Protein AF-A0A426JV96-F1 (afdb_monomer_lite)

Structure (mmCIF, N/CA/C/O backbone):
data_AF-A0A426JV96-F1
#
_entry.id   AF-A0A426JV96-F1
#
loop_
_atom_site.group_PDB
_atom_site.id
_atom_site.type_symbol
_atom_site.label_atom_id
_atom_site.label_alt_id
_atom_site.label_comp_id
_atom_site.label_asym_id
_atom_site.label_entity_id
_atom_site.label_seq_id
_atom_site.pdbx_PDB_ins_code
_atom_site.Cartn_x
_atom_site.Cartn_y
_atom_site.Cartn_z
_atom_site.occupancy
_atom_site.B_iso_or_equiv
_atom_site.auth_seq_id
_atom_site.auth_comp_id
_atom_site.auth_asym_id
_atom_site.auth_atom_id
_atom_site.pdbx_PDB_model_num
ATOM 1 N N . MET A 1 1 ? 27.750 17.342 -2.599 1.00 27.30 1 MET A N 1
ATOM 2 C CA . MET A 1 1 ? 28.115 16.451 -3.722 1.00 27.30 1 MET A CA 1
ATOM 3 C C . MET A 1 1 ? 26.823 15.918 -4.308 1.00 27.30 1 MET A C 1
ATOM 5 O O . MET A 1 1 ? 25.879 15.701 -3.564 1.00 27.30 1 MET A O 1
ATOM 9 N N . THR A 1 2 ? 26.740 15.937 -5.630 1.00 28.05 2 THR A N 1
ATOM 10 C CA . THR A 1 2 ? 25.530 16.116 -6.439 1.00 28.05 2 THR A CA 1
ATOM 11 C C . THR A 1 2 ? 24.621 14.891 -6.509 1.00 28.05 2 THR A C 1
ATOM 13 O O . THR A 1 2 ? 25.079 13.767 -6.673 1.00 28.05 2 THR A O 1
ATOM 16 N N . SER A 1 3 ? 23.323 15.171 -6.458 1.00 31.50 3 SER A N 1
ATOM 17 C CA . SER A 1 3 ? 22.123 14.329 -6.521 1.00 31.50 3 SER A CA 1
ATOM 18 C C . SER A 1 3 ? 21.915 13.550 -7.838 1.00 31.50 3 SER A C 1
ATOM 20 O O . SER A 1 3 ? 20.793 13.448 -8.325 1.00 31.50 3 SER A O 1
ATOM 22 N N . ALA A 1 4 ? 22.983 13.005 -8.426 1.00 31.03 4 ALA A N 1
ATOM 23 C CA . ALA A 1 4 ? 22.960 12.283 -9.705 1.00 31.03 4 ALA A CA 1
ATOM 24 C C . ALA A 1 4 ? 23.153 10.754 -9.574 1.00 31.03 4 ALA A C 1
ATOM 26 O O . ALA A 1 4 ? 23.109 10.052 -10.578 1.00 31.03 4 ALA A O 1
ATOM 27 N N . GLU A 1 5 ? 23.341 10.223 -8.360 1.00 36.84 5 GLU A N 1
ATOM 28 C CA . GLU A 1 5 ? 23.728 8.817 -8.117 1.00 36.84 5 GLU A CA 1
ATOM 29 C C . GLU A 1 5 ? 22.588 7.856 -7.710 1.00 36.84 5 GLU A C 1
ATOM 31 O O . GLU A 1 5 ? 22.856 6.762 -7.232 1.00 36.84 5 GLU A O 1
ATOM 36 N N . SER A 1 6 ? 21.311 8.188 -7.928 1.00 47.84 6 SER A N 1
ATOM 37 C CA . SER A 1 6 ? 20.193 7.261 -7.623 1.00 47.84 6 SER A CA 1
ATOM 38 C C . SER A 1 6 ? 19.226 7.080 -8.796 1.00 47.84 6 SER A C 1
ATOM 40 O O . SER A 1 6 ? 18.005 7.058 -8.665 1.00 47.84 6 SER A O 1
ATOM 42 N N . ILE A 1 7 ? 19.783 6.973 -9.998 1.00 55.84 7 ILE A N 1
ATOM 43 C CA . ILE A 1 7 ? 19.076 6.423 -11.151 1.00 55.84 7 ILE A CA 1
ATOM 44 C C . ILE A 1 7 ? 19.868 5.177 -11.487 1.00 55.84 7 ILE A C 1
ATOM 46 O O . ILE A 1 7 ? 20.967 5.293 -12.022 1.00 55.84 7 ILE A O 1
ATOM 50 N N . GLY A 1 8 ? 19.379 4.017 -11.044 1.00 67.38 8 GLY A N 1
ATOM 51 C CA . GLY A 1 8 ? 20.109 2.751 -11.108 1.00 67.38 8 GLY A CA 1
ATOM 52 C C . GLY A 1 8 ? 20.756 2.488 -12.471 1.00 67.38 8 GLY A C 1
ATOM 53 O O . GLY A 1 8 ? 20.381 3.063 -13.502 1.00 67.38 8 GLY A O 1
ATOM 54 N N . SER A 1 9 ? 21.744 1.597 -12.491 1.00 85.12 9 SER A N 1
ATOM 55 C CA . SER A 1 9 ? 22.438 1.221 -13.721 1.00 85.12 9 SER A CA 1
ATOM 56 C C . SER A 1 9 ? 21.448 0.783 -14.813 1.00 85.12 9 SER A C 1
ATOM 58 O O . SER A 1 9 ? 20.292 0.445 -14.552 1.00 85.12 9 SER A O 1
ATOM 60 N N . VAL A 1 10 ? 21.874 0.777 -16.080 1.00 87.75 10 VAL A N 1
ATOM 61 C CA . VAL A 1 10 ? 21.049 0.232 -17.182 1.00 87.75 10 VAL A CA 1
ATOM 62 C C . VAL A 1 10 ? 20.544 -1.181 -16.848 1.00 87.75 10 VAL A C 1
ATOM 64 O O . VAL A 1 10 ? 19.399 -1.513 -17.140 1.00 87.75 10 VAL A O 1
ATOM 67 N N . THR A 1 11 ? 21.370 -1.970 -16.165 1.00 89.31 11 THR A N 1
ATOM 68 C CA . THR A 1 11 ? 21.045 -3.302 -15.648 1.00 89.31 11 THR A CA 1
ATOM 69 C C . THR A 1 11 ? 19.927 -3.272 -14.611 1.00 89.31 11 THR A C 1
ATOM 71 O O . THR A 1 11 ? 18.975 -4.045 -14.720 1.00 89.31 11 THR A O 1
ATOM 74 N N . ASP A 1 12 ? 20.002 -2.370 -13.630 1.00 83.12 12 ASP A N 1
ATOM 75 C CA . ASP A 1 12 ? 18.974 -2.235 -12.588 1.00 83.12 12 ASP A CA 1
ATOM 76 C C . ASP A 1 12 ? 17.635 -1.842 -13.205 1.00 83.12 12 ASP A C 1
ATOM 78 O O . ASP A 1 12 ? 16.598 -2.431 -12.905 1.00 83.12 12 ASP A O 1
ATOM 82 N N . ARG A 1 13 ? 17.679 -0.905 -14.152 1.00 86.69 13 ARG A N 1
ATOM 83 C CA . ARG A 1 13 ? 16.522 -0.446 -14.923 1.00 86.69 13 ARG A CA 1
ATOM 84 C C . ARG A 1 13 ? 15.907 -1.565 -15.755 1.00 86.69 13 ARG A C 1
ATOM 86 O O . ARG A 1 13 ? 14.688 -1.727 -15.773 1.00 86.69 13 ARG A O 1
ATOM 93 N N . LEU A 1 14 ? 16.738 -2.378 -16.402 1.00 90.81 14 LEU A N 1
ATOM 94 C CA . LEU A 1 14 ? 16.281 -3.533 -17.167 1.00 90.81 14 LEU A CA 1
ATOM 95 C C . LEU A 1 14 ? 15.585 -4.549 -16.258 1.00 90.81 14 LEU A C 1
ATOM 97 O O . LEU A 1 14 ? 14.460 -4.948 -16.539 1.00 90.81 14 LEU A O 1
ATOM 101 N N . ASN A 1 15 ? 16.215 -4.924 -15.145 1.00 87.50 15 ASN A N 1
ATOM 102 C CA . ASN A 1 15 ? 15.621 -5.851 -14.182 1.00 87.50 15 ASN A CA 1
ATOM 103 C C . ASN A 1 15 ? 14.329 -5.295 -13.565 1.00 87.50 15 ASN A C 1
ATOM 105 O O . ASN A 1 15 ? 13.383 -6.047 -13.344 1.00 87.50 15 ASN A O 1
ATOM 109 N N . TRP A 1 16 ? 14.244 -3.982 -13.360 1.00 84.75 16 TRP A N 1
ATOM 110 C CA . TRP A 1 16 ? 13.026 -3.329 -12.892 1.00 84.75 16 TRP A CA 1
ATOM 111 C C . TRP A 1 16 ? 11.861 -3.484 -13.886 1.00 84.75 16 TRP A C 1
ATOM 113 O O . TRP A 1 16 ? 10.745 -3.782 -13.462 1.00 84.75 16 TRP A O 1
ATOM 123 N N . LEU A 1 17 ? 12.095 -3.365 -15.202 1.00 86.62 17 LEU A N 1
ATOM 124 C CA . LEU A 1 17 ? 11.041 -3.583 -16.209 1.00 86.62 17 LEU A CA 1
ATOM 125 C C . LEU A 1 17 ? 10.506 -5.016 -16.201 1.00 86.62 17 LEU A C 1
ATOM 127 O O . LEU A 1 17 ? 9.296 -5.205 -16.314 1.00 86.62 17 LEU A O 1
ATOM 131 N N . PHE A 1 18 ? 11.383 -6.007 -16.031 1.00 88.38 18 PHE A N 1
ATOM 132 C CA . PHE A 1 18 ? 10.981 -7.413 -15.924 1.00 88.38 18 PHE A CA 1
ATOM 133 C C . PHE A 1 18 ? 10.043 -7.658 -14.738 1.00 88.38 18 PHE A C 1
ATOM 135 O O . PHE A 1 18 ? 9.116 -8.458 -14.842 1.00 88.38 18 PHE A O 1
ATOM 142 N N . ASP A 1 19 ? 10.246 -6.943 -13.638 1.00 80.25 19 ASP A N 1
ATOM 143 C CA . ASP A 1 19 ? 9.433 -7.097 -12.435 1.00 80.25 19 ASP A CA 1
ATOM 144 C C . ASP A 1 19 ? 8.115 -6.313 -12.495 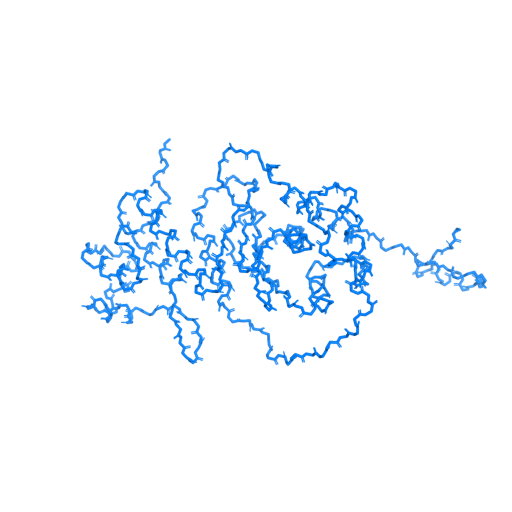1.00 80.25 19 ASP A C 1
ATOM 146 O O . ASP A 1 19 ? 7.090 -6.745 -11.959 1.00 80.25 19 ASP A O 1
ATOM 150 N N . VAL A 1 20 ? 8.130 -5.140 -13.130 1.00 74.19 20 VAL A N 1
ATOM 151 C CA . VAL A 1 20 ? 6.998 -4.203 -13.123 1.00 74.19 20 VAL A CA 1
ATOM 152 C C . VAL A 1 20 ? 6.063 -4.389 -14.308 1.00 74.19 20 VAL A C 1
ATOM 154 O O . VAL A 1 20 ? 4.847 -4.220 -14.155 1.00 74.19 20 VAL A O 1
ATOM 157 N N . VAL A 1 21 ? 6.569 -4.771 -15.474 1.00 81.94 21 VAL A N 1
ATOM 158 C CA . VAL A 1 21 ? 5.736 -5.006 -16.653 1.00 81.94 21 VAL A CA 1
ATOM 159 C C . VAL A 1 21 ? 5.419 -6.493 -16.736 1.00 81.94 21 VAL A C 1
ATOM 161 O O . VAL A 1 21 ? 6.305 -7.338 -16.797 1.00 81.94 21 VAL A O 1
ATOM 164 N N . THR A 1 22 ? 4.128 -6.817 -16.725 1.00 81.19 22 THR A N 1
ATOM 165 C CA . THR A 1 22 ? 3.655 -8.207 -16.713 1.00 81.19 22 THR A CA 1
ATOM 166 C C . THR A 1 22 ? 2.830 -8.509 -17.944 1.00 81.19 22 THR A C 1
ATOM 168 O O . THR A 1 22 ? 2.161 -7.631 -18.492 1.00 81.19 22 THR A O 1
ATOM 171 N N . VAL A 1 23 ? 2.857 -9.771 -18.346 1.00 83.12 23 VAL A N 1
ATOM 172 C CA . VAL A 1 23 ? 1.968 -10.330 -19.358 1.00 83.12 23 VAL A CA 1
ATOM 173 C C . VAL A 1 23 ? 0.845 -11.094 -18.666 1.00 83.12 23 VAL A C 1
ATOM 175 O O . VAL A 1 23 ? 1.048 -11.692 -17.606 1.00 83.12 23 VAL A O 1
ATOM 178 N N . LEU A 1 24 ? -0.360 -11.041 -19.235 1.00 76.06 24 LEU A N 1
ATOM 179 C CA . LEU A 1 24 ? -1.475 -11.866 -18.785 1.00 76.06 24 LEU A CA 1
ATOM 180 C C . LEU A 1 24 ? -1.331 -13.259 -19.401 1.00 76.06 24 LEU A C 1
ATOM 182 O O . LEU A 1 24 ? -1.544 -13.430 -20.599 1.00 76.06 24 LEU A O 1
ATOM 186 N N . ASP A 1 25 ? -0.979 -14.240 -18.578 1.00 73.94 25 ASP A N 1
ATOM 187 C CA . ASP A 1 25 ? -0.977 -15.647 -18.953 1.00 73.94 25 ASP A CA 1
ATOM 188 C C . ASP A 1 25 ? -2.354 -16.252 -18.619 1.00 73.94 25 ASP A C 1
ATOM 190 O O . ASP A 1 25 ? -2.790 -16.167 -17.466 1.00 73.94 25 ASP A O 1
ATOM 194 N N . PRO A 1 26 ? -3.072 -16.850 -19.586 1.00 72.06 26 PRO A N 1
ATOM 195 C CA . PRO A 1 26 ? -4.382 -17.446 -19.330 1.00 72.06 26 PRO A CA 1
ATOM 196 C C . PRO A 1 26 ? -4.370 -18.554 -18.269 1.00 72.06 26 PRO A C 1
ATOM 198 O O . PRO A 1 26 ? -5.390 -18.774 -17.620 1.00 72.06 26 PRO A O 1
ATOM 201 N N . ALA A 1 27 ? -3.243 -19.252 -18.095 1.00 71.81 27 ALA A N 1
ATOM 202 C CA . ALA A 1 27 ? -3.124 -20.376 -17.172 1.00 71.81 27 ALA A CA 1
ATOM 203 C C . ALA A 1 27 ? -2.658 -19.944 -15.777 1.00 71.81 27 ALA A C 1
ATOM 205 O O . ALA A 1 27 ? -3.148 -20.466 -14.777 1.00 71.81 27 ALA A O 1
ATOM 206 N N . THR A 1 28 ? -1.716 -19.002 -15.692 1.00 70.00 28 THR A N 1
ATOM 207 C CA . THR A 1 28 ? -1.090 -18.615 -14.411 1.00 70.00 28 THR A CA 1
ATOM 208 C C . THR A 1 28 ? -1.465 -17.215 -13.926 1.00 70.00 28 THR A C 1
ATOM 210 O O . THR A 1 28 ? -1.005 -16.786 -12.869 1.00 70.00 28 THR A O 1
ATOM 213 N N . GLY A 1 29 ? -2.283 -16.480 -14.680 1.00 69.56 29 GLY A N 1
ATOM 214 C CA . GLY A 1 29 ? -2.565 -15.073 -14.420 1.00 69.56 29 GLY A CA 1
ATOM 215 C C . GLY A 1 29 ? -1.397 -14.168 -14.821 1.00 69.56 29 GLY A C 1
ATOM 216 O O . GLY A 1 29 ? -0.597 -14.490 -15.695 1.00 69.56 29 GLY A O 1
ATOM 217 N N . ARG A 1 30 ? -1.297 -12.984 -14.209 1.00 74.00 30 ARG A N 1
ATOM 218 C CA . ARG A 1 30 ? -0.227 -12.031 -14.540 1.00 74.00 30 ARG A CA 1
ATOM 219 C C . ARG A 1 30 ? 1.134 -12.556 -14.078 1.00 74.00 30 ARG A C 1
ATOM 221 O O . ARG A 1 30 ? 1.308 -12.830 -12.893 1.00 74.00 30 ARG A O 1
ATOM 228 N N . ARG A 1 31 ? 2.111 -12.613 -14.984 1.00 83.88 31 ARG A N 1
ATOM 229 C CA . ARG A 1 31 ? 3.501 -12.989 -14.677 1.00 83.88 31 ARG A CA 1
ATOM 230 C C . ARG A 1 31 ? 4.519 -12.054 -15.343 1.00 83.88 31 ARG A C 1
ATOM 232 O O . ARG A 1 31 ? 4.181 -11.407 -16.337 1.00 83.88 31 ARG A O 1
ATOM 239 N N . PRO A 1 32 ? 5.754 -11.972 -14.818 1.00 84.25 32 PRO A N 1
ATOM 240 C CA . PRO A 1 32 ? 6.880 -11.352 -15.511 1.00 84.25 32 PRO A CA 1
ATOM 241 C C . PRO A 1 32 ? 7.119 -11.950 -16.900 1.00 84.25 32 PRO A C 1
ATOM 243 O O . PRO A 1 32 ? 6.810 -13.123 -17.149 1.00 84.25 32 PRO A O 1
ATOM 246 N N . TYR A 1 33 ? 7.725 -11.157 -17.780 1.00 89.50 33 TYR A N 1
ATOM 247 C CA . TYR A 1 33 ? 8.287 -11.674 -19.026 1.00 89.50 33 TYR A CA 1
ATOM 248 C C . TYR A 1 33 ? 9.512 -12.550 -18.747 1.00 89.50 33 TYR A C 1
ATOM 250 O O . TYR A 1 33 ? 10.271 -12.323 -17.804 1.00 89.50 33 TYR A O 1
ATOM 258 N N . THR A 1 34 ? 9.718 -13.555 -19.587 1.00 93.50 34 THR A N 1
ATOM 259 C CA . THR A 1 34 ? 10.924 -14.387 -19.597 1.00 93.50 34 THR A CA 1
ATOM 260 C C . THR A 1 34 ? 11.979 -13.806 -20.536 1.00 93.50 34 THR A C 1
ATOM 262 O O . THR A 1 34 ? 11.660 -13.085 -21.481 1.00 93.50 34 THR A O 1
ATOM 265 N N . ASP A 1 35 ? 13.252 -14.155 -20.323 1.00 95.38 35 ASP A N 1
ATOM 266 C CA . ASP A 1 35 ? 14.338 -13.734 -21.224 1.00 95.38 35 ASP A CA 1
ATOM 267 C C . ASP A 1 35 ? 14.117 -14.219 -22.666 1.00 95.38 35 ASP A C 1
ATOM 269 O O . ASP A 1 35 ? 14.535 -13.554 -23.612 1.00 95.38 35 ASP A O 1
ATOM 273 N N . ALA A 1 36 ? 13.441 -15.361 -22.834 1.00 93.19 36 ALA A N 1
ATOM 274 C CA . ALA A 1 36 ? 13.071 -15.906 -24.134 1.00 93.19 36 ALA A CA 1
ATOM 275 C C . ALA A 1 36 ? 12.047 -15.029 -24.860 1.00 93.19 36 ALA A C 1
ATOM 277 O O . ALA A 1 36 ? 12.281 -14.673 -26.011 1.00 93.19 36 ALA A O 1
ATOM 278 N N . GLU A 1 37 ? 10.973 -14.624 -24.179 1.00 93.62 37 GLU A N 1
ATOM 279 C CA . GLU A 1 37 ? 9.928 -13.768 -24.758 1.00 93.62 37 GLU A CA 1
ATOM 280 C C . GLU A 1 37 ? 10.475 -12.392 -25.147 1.00 93.62 37 GLU A C 1
ATOM 282 O O . GLU A 1 37 ? 10.192 -11.893 -26.236 1.00 93.62 37 GLU A O 1
ATOM 287 N N . VAL A 1 38 ? 11.300 -11.789 -24.282 1.00 95.50 38 VAL A N 1
ATOM 288 C CA . VAL A 1 38 ? 11.947 -10.508 -24.601 1.00 95.50 38 VAL A CA 1
ATOM 289 C C . VAL A 1 38 ? 12.934 -10.681 -25.750 1.00 95.50 38 VAL A C 1
ATOM 291 O O . VAL A 1 38 ? 12.946 -9.863 -26.664 1.00 95.50 38 VAL A O 1
ATOM 294 N N . GLY A 1 39 ? 13.742 -11.746 -25.727 1.00 94.75 39 GLY A N 1
ATOM 295 C CA . GLY A 1 39 ? 14.713 -12.048 -26.777 1.00 94.75 39 GLY A CA 1
ATOM 296 C C . GLY A 1 39 ? 14.051 -12.183 -28.146 1.00 94.75 39 GLY A C 1
ATOM 297 O O . GLY A 1 39 ? 14.439 -11.486 -29.084 1.00 94.75 39 GLY A O 1
ATOM 298 N N . GLU A 1 40 ? 13.008 -13.006 -28.239 1.00 94.69 40 GLU A N 1
ATOM 299 C CA . GLU A 1 40 ? 12.203 -13.169 -29.451 1.00 94.69 40 GLU A CA 1
ATOM 300 C C . GLU A 1 40 ? 11.614 -11.829 -29.913 1.00 94.69 40 GLU A C 1
ATOM 302 O O . GLU A 1 40 ? 11.787 -11.444 -31.070 1.00 94.69 40 GLU A O 1
ATOM 307 N N . GLY A 1 41 ? 11.011 -11.070 -28.995 1.00 91.44 41 GLY A N 1
ATOM 308 C CA . GLY A 1 41 ? 10.374 -9.791 -29.305 1.00 91.44 41 GLY A CA 1
ATOM 309 C C . GLY A 1 41 ? 11.325 -8.685 -29.771 1.00 91.44 41 GLY A C 1
ATOM 310 O O . GLY A 1 41 ? 10.891 -7.768 -30.471 1.00 91.44 41 GLY A O 1
ATOM 311 N N . VAL A 1 42 ? 12.614 -8.757 -29.425 1.00 95.50 42 VAL A N 1
ATOM 312 C CA . VAL A 1 42 ? 13.632 -7.776 -29.854 1.00 95.50 42 VAL A CA 1
ATOM 313 C C . VAL A 1 42 ? 14.623 -8.329 -30.882 1.00 95.50 42 VAL A C 1
ATOM 315 O O . VAL A 1 42 ? 15.556 -7.625 -31.270 1.00 95.50 42 VAL A O 1
ATOM 318 N N . GLY A 1 43 ? 14.431 -9.568 -31.347 1.00 94.31 43 GLY A N 1
ATOM 319 C CA . GLY A 1 43 ? 15.257 -10.193 -32.382 1.00 94.31 43 GLY A CA 1
ATOM 320 C C . GLY A 1 43 ? 16.653 -10.619 -31.915 1.00 94.31 43 GLY A C 1
ATOM 321 O O . GLY A 1 43 ? 17.604 -10.572 -32.697 1.00 94.31 43 GLY A O 1
ATOM 322 N N . VAL A 1 44 ? 16.810 -11.021 -30.649 1.00 95.06 44 VAL A N 1
ATOM 323 C CA . VAL A 1 44 ? 18.075 -11.537 -30.092 1.00 95.06 44 VAL A CA 1
ATOM 324 C C . VAL A 1 44 ? 17.870 -12.835 -29.307 1.00 95.06 44 VAL A C 1
ATOM 326 O O . VAL A 1 44 ? 16.758 -13.218 -28.969 1.00 95.06 44 VAL A O 1
ATOM 329 N N . SER A 1 45 ? 18.954 -13.545 -28.987 1.00 95.81 45 SER A N 1
ATOM 330 C CA . SER A 1 45 ? 18.846 -14.759 -28.174 1.00 95.81 45 SER A CA 1
ATOM 331 C C . SER A 1 45 ? 18.509 -14.443 -26.711 1.00 95.81 45 SER A C 1
ATOM 333 O O . SER A 1 45 ? 18.965 -13.441 -26.157 1.00 95.81 45 SER A O 1
ATOM 335 N N . GLN A 1 46 ? 17.799 -15.360 -26.044 1.00 95.81 46 GLN A N 1
ATOM 336 C CA . GLN A 1 46 ? 17.538 -15.287 -24.597 1.00 95.81 46 GLN A CA 1
ATOM 337 C C . GLN A 1 46 ? 18.823 -15.138 -23.764 1.00 95.81 46 GLN A C 1
ATOM 339 O O . GLN A 1 46 ? 18.847 -14.426 -22.766 1.00 95.81 46 GLN A O 1
ATOM 344 N N . ILE A 1 47 ? 19.922 -15.763 -24.209 1.00 94.56 47 ILE A N 1
ATOM 345 C CA . ILE A 1 47 ? 21.228 -15.682 -23.544 1.00 94.56 47 ILE A CA 1
ATOM 346 C C . ILE A 1 47 ? 21.728 -14.237 -23.559 1.00 94.56 47 ILE A C 1
ATOM 348 O O . ILE A 1 47 ? 22.206 -13.748 -22.542 1.00 94.56 47 ILE A O 1
ATOM 352 N N . LYS A 1 48 ? 21.568 -13.529 -24.683 1.00 93.12 48 LYS A N 1
ATOM 353 C CA . LYS A 1 48 ? 21.985 -12.130 -24.800 1.00 93.12 48 LYS A CA 1
ATOM 354 C C . LYS A 1 48 ? 21.204 -11.228 -23.838 1.00 93.12 48 LYS A C 1
ATOM 356 O O . LYS A 1 48 ? 21.804 -10.381 -23.186 1.00 93.12 48 LYS A O 1
ATOM 361 N N . ILE A 1 49 ? 19.896 -11.449 -23.682 1.00 95.56 49 ILE A N 1
ATOM 362 C CA . ILE A 1 49 ? 19.081 -10.735 -22.684 1.00 95.56 49 ILE A CA 1
ATOM 363 C C . ILE A 1 49 ? 19.563 -11.036 -21.259 1.00 95.56 49 ILE A C 1
ATOM 365 O O . ILE A 1 49 ? 19.801 -10.109 -20.484 1.00 95.56 49 ILE A O 1
ATOM 369 N N . ALA A 1 50 ? 19.781 -12.312 -20.934 1.00 92.75 50 ALA A N 1
ATOM 370 C CA . ALA A 1 50 ? 20.250 -12.733 -19.616 1.00 92.75 50 ALA A CA 1
ATOM 371 C C . ALA A 1 50 ? 21.619 -12.131 -19.247 1.00 92.75 50 ALA A C 1
ATOM 373 O O . ALA A 1 50 ? 21.838 -11.770 -18.091 1.00 92.75 50 ALA A O 1
ATOM 374 N N . LEU A 1 51 ? 22.535 -11.993 -20.213 1.00 92.75 51 LEU A N 1
ATOM 375 C CA . LEU A 1 51 ? 23.841 -11.358 -20.005 1.00 92.75 51 LEU A CA 1
ATOM 376 C C . LEU A 1 51 ? 23.704 -9.868 -19.665 1.00 92.75 51 LEU A C 1
ATOM 378 O O . LEU A 1 51 ? 24.309 -9.401 -18.699 1.00 92.75 51 LEU A O 1
ATOM 382 N N . HIS A 1 52 ? 22.844 -9.132 -20.373 1.00 92.31 52 HIS A N 1
ATOM 383 C CA . HIS A 1 52 ? 22.587 -7.722 -20.060 1.00 92.31 52 HIS A CA 1
ATOM 384 C C . HIS A 1 52 ? 21.926 -7.537 -18.693 1.00 92.31 52 HIS A C 1
ATOM 386 O O . HIS A 1 52 ? 22.304 -6.643 -17.940 1.00 92.31 52 HIS A O 1
ATOM 392 N N . ARG A 1 53 ? 21.014 -8.435 -18.305 1.00 92.88 53 ARG A N 1
ATOM 393 C CA . ARG A 1 53 ? 20.423 -8.455 -16.954 1.00 92.88 53 ARG A CA 1
ATOM 394 C C . ARG A 1 53 ? 21.434 -8.743 -15.839 1.00 92.88 53 ARG A C 1
ATOM 396 O O . ARG A 1 53 ? 21.149 -8.443 -14.680 1.00 92.88 53 ARG A O 1
ATOM 403 N N . ARG A 1 54 ? 22.601 -9.305 -16.174 1.00 92.88 54 ARG A N 1
ATOM 404 C CA . ARG A 1 54 ? 23.722 -9.582 -15.256 1.00 92.88 54 ARG A CA 1
ATOM 405 C C . ARG A 1 54 ? 24.821 -8.519 -15.285 1.00 92.88 54 ARG A C 1
ATOM 407 O O . ARG A 1 54 ? 25.802 -8.668 -14.563 1.00 92.88 54 ARG A O 1
ATOM 414 N N . GLY A 1 55 ? 24.667 -7.462 -16.081 1.00 90.00 55 GLY A N 1
ATOM 415 C CA . GLY A 1 55 ? 25.609 -6.346 -16.103 1.00 90.00 55 GLY A CA 1
ATOM 416 C C . GLY A 1 55 ? 26.428 -6.195 -17.376 1.00 90.00 55 GLY A C 1
ATOM 417 O O . GLY A 1 55 ? 27.239 -5.273 -17.439 1.00 90.00 55 GLY A O 1
ATOM 418 N N . GLU A 1 56 ? 26.240 -7.040 -18.396 1.00 92.06 56 GLU A N 1
ATOM 419 C CA . GLU A 1 56 ? 26.919 -6.794 -19.669 1.00 92.06 56 GLU A CA 1
ATOM 420 C C . GLU A 1 56 ? 26.368 -5.537 -20.362 1.00 92.06 56 GLU A C 1
ATOM 422 O O . GLU A 1 56 ? 25.148 -5.357 -20.442 1.00 92.06 56 GLU A O 1
ATOM 427 N N . PRO A 1 57 ? 27.236 -4.673 -20.918 1.00 90.62 57 PRO A N 1
ATOM 428 C CA . PRO A 1 57 ? 26.805 -3.453 -21.585 1.00 90.62 57 PRO A CA 1
ATOM 429 C C . PRO A 1 57 ? 25.982 -3.772 -22.835 1.00 90.62 57 PRO A C 1
ATOM 431 O O . PRO A 1 57 ? 26.391 -4.555 -23.691 1.00 90.62 57 PRO A O 1
ATOM 434 N N . ALA A 1 58 ? 24.819 -3.138 -22.953 1.00 91.44 58 ALA A N 1
ATOM 435 C CA . ALA A 1 58 ? 23.946 -3.256 -24.113 1.00 91.44 58 ALA A CA 1
ATOM 436 C C . ALA A 1 58 ? 24.186 -2.113 -25.104 1.00 91.44 58 ALA A C 1
ATOM 438 O O . ALA A 1 58 ? 24.440 -0.971 -24.723 1.00 91.44 58 ALA A O 1
ATOM 439 N N . THR A 1 59 ? 24.057 -2.411 -26.395 1.00 93.69 59 THR A N 1
ATOM 440 C CA . THR A 1 59 ? 24.077 -1.387 -27.447 1.00 93.69 59 THR A CA 1
ATOM 441 C C . THR A 1 59 ? 22.820 -0.505 -27.372 1.00 93.69 59 THR A C 1
ATOM 443 O O . THR A 1 59 ? 21.746 -1.047 -27.089 1.00 93.69 59 THR A O 1
ATOM 446 N N . PRO A 1 60 ? 22.891 0.794 -27.718 1.00 92.81 60 PRO A N 1
ATOM 447 C CA . PRO A 1 60 ? 21.725 1.688 -27.737 1.00 92.81 60 PRO A CA 1
ATOM 448 C C . PRO A 1 60 ? 20.535 1.169 -28.561 1.00 92.81 60 PRO A C 1
ATOM 450 O O . PRO A 1 60 ? 19.385 1.314 -28.141 1.00 92.81 60 PRO A O 1
ATOM 453 N N . ASP A 1 61 ? 20.796 0.496 -29.686 1.00 94.19 61 ASP A N 1
ATOM 454 C CA . ASP A 1 61 ? 19.750 -0.087 -30.540 1.00 94.19 61 ASP A CA 1
ATOM 455 C C . ASP A 1 61 ? 18.974 -1.198 -29.829 1.00 94.19 61 ASP A C 1
ATOM 457 O O . ASP A 1 61 ? 17.745 -1.255 -29.894 1.00 94.19 61 ASP A O 1
ATOM 461 N N . LEU A 1 62 ? 19.692 -2.049 -29.090 1.00 94.00 62 LEU A N 1
ATOM 462 C CA . LEU A 1 62 ? 19.090 -3.106 -28.283 1.00 94.00 62 LEU A CA 1
ATOM 463 C C . LEU A 1 62 ? 18.258 -2.517 -27.142 1.00 94.00 62 LEU A C 1
ATOM 465 O O . LEU A 1 62 ? 17.125 -2.942 -26.945 1.00 94.00 62 LEU A O 1
ATOM 469 N N . LEU A 1 63 ? 18.775 -1.515 -26.425 1.00 94.69 63 LEU A N 1
ATOM 470 C CA . LEU A 1 63 ? 18.031 -0.845 -25.352 1.00 94.69 63 LEU A CA 1
ATOM 471 C C . LEU A 1 63 ? 16.763 -0.166 -25.878 1.00 94.69 63 LEU A C 1
ATOM 473 O O . LEU A 1 63 ? 15.710 -0.252 -25.252 1.00 94.69 63 LEU A O 1
ATOM 477 N N . SER A 1 64 ? 16.834 0.431 -27.067 1.00 94.19 64 SER A N 1
ATOM 478 C CA . SER A 1 64 ? 15.675 1.027 -27.736 1.00 94.19 64 SER A CA 1
ATOM 479 C C . SER A 1 64 ? 14.649 -0.021 -28.176 1.00 94.19 64 SER A C 1
ATOM 481 O O . SER A 1 64 ? 13.445 0.233 -28.124 1.00 94.19 64 SER A O 1
ATOM 483 N N . ALA A 1 65 ? 15.096 -1.198 -28.622 1.00 93.62 65 ALA A N 1
ATOM 484 C CA . ALA A 1 65 ? 14.211 -2.312 -28.957 1.00 93.62 65 ALA A CA 1
ATOM 485 C C . ALA A 1 65 ? 13.540 -2.898 -27.704 1.00 93.62 65 ALA A C 1
ATOM 487 O O . ALA A 1 65 ? 12.332 -3.121 -27.710 1.00 93.62 65 ALA A O 1
ATOM 488 N N . VAL A 1 66 ? 14.292 -3.061 -26.613 1.00 95.25 66 VAL A N 1
ATOM 489 C CA . VAL A 1 66 ? 13.776 -3.504 -25.309 1.00 95.25 66 VAL A CA 1
ATOM 490 C C . VAL A 1 66 ? 12.770 -2.503 -24.741 1.00 95.25 66 VAL A C 1
ATOM 492 O O . VAL A 1 66 ? 11.697 -2.908 -24.301 1.00 95.25 66 VAL A O 1
ATOM 495 N N . ALA A 1 67 ? 13.057 -1.201 -24.800 1.00 92.38 67 ALA A N 1
ATOM 496 C CA . ALA A 1 67 ? 12.117 -0.168 -24.371 1.00 92.38 67 ALA A CA 1
ATOM 497 C C . ALA A 1 67 ? 10.786 -0.271 -25.135 1.00 92.38 67 ALA A C 1
ATOM 499 O O . ALA A 1 67 ? 9.720 -0.339 -24.523 1.00 92.38 67 ALA A O 1
ATOM 500 N N . ARG A 1 68 ? 10.847 -0.409 -26.467 1.00 92.94 68 ARG A N 1
ATOM 501 C CA . ARG A 1 68 ? 9.660 -0.622 -27.310 1.00 92.94 68 ARG A CA 1
ATOM 502 C C . ARG A 1 68 ? 8.907 -1.904 -26.965 1.00 92.94 68 ARG A C 1
ATOM 504 O O . ARG A 1 68 ? 7.684 -1.858 -26.885 1.00 92.94 68 ARG A O 1
ATOM 511 N N . PHE A 1 69 ? 9.609 -3.012 -26.720 1.00 93.94 69 PHE A N 1
ATOM 512 C CA . PHE A 1 69 ? 8.995 -4.275 -26.301 1.00 93.94 69 PHE A CA 1
ATOM 513 C C . PHE A 1 69 ? 8.176 -4.106 -25.015 1.00 93.94 69 PHE A C 1
ATOM 515 O O . PHE A 1 69 ? 7.015 -4.505 -24.949 1.00 93.94 69 PHE A O 1
ATOM 522 N N . PHE A 1 70 ? 8.747 -3.443 -24.009 1.00 90.75 70 PHE A N 1
ATOM 523 C CA . PHE A 1 70 ? 8.050 -3.163 -22.754 1.00 90.75 70 PHE A CA 1
ATOM 524 C C . PHE A 1 70 ? 7.025 -2.022 -22.861 1.00 90.75 70 PHE A C 1
ATOM 526 O O . PHE A 1 70 ? 6.271 -1.788 -21.916 1.00 90.75 70 PHE A O 1
ATOM 533 N N . GLY A 1 71 ? 6.941 -1.339 -24.006 1.00 87.81 71 GLY A N 1
ATOM 534 C CA . GLY A 1 71 ? 6.069 -0.186 -24.220 1.00 87.81 71 GLY A CA 1
ATOM 535 C C . GLY A 1 71 ? 6.448 1.011 -23.347 1.00 87.81 71 GLY A C 1
ATOM 536 O O . GLY A 1 71 ? 5.561 1.640 -22.775 1.00 87.81 71 GLY A O 1
ATOM 537 N N . THR A 1 72 ? 7.749 1.276 -23.203 1.00 89.31 72 THR A N 1
ATOM 538 C CA . THR A 1 72 ? 8.315 2.451 -22.523 1.00 89.31 72 THR A CA 1
ATOM 539 C C . THR A 1 72 ? 9.156 3.293 -23.486 1.00 89.31 72 THR A C 1
ATOM 541 O O . THR A 1 72 ? 9.557 2.828 -24.557 1.00 89.31 72 THR A O 1
ATOM 544 N N . ASP A 1 73 ? 9.421 4.540 -23.109 1.00 88.88 73 ASP A N 1
ATOM 545 C CA . ASP A 1 73 ? 10.279 5.453 -23.863 1.00 88.88 73 ASP A CA 1
ATOM 546 C C . ASP A 1 73 ? 11.753 4.985 -23.805 1.00 88.88 73 ASP A C 1
ATOM 548 O O . ASP A 1 73 ? 12.238 4.649 -22.719 1.00 88.88 73 ASP A O 1
ATOM 552 N N . PRO A 1 74 ? 12.509 4.959 -24.923 1.00 92.69 74 PRO A N 1
ATOM 553 C CA . PRO A 1 74 ? 13.945 4.653 -24.917 1.00 92.69 74 PRO A CA 1
ATOM 554 C C . PRO A 1 74 ? 14.775 5.510 -23.950 1.00 92.69 74 PRO A C 1
ATOM 556 O O . PRO A 1 74 ? 15.804 5.042 -23.451 1.00 92.69 74 PRO A O 1
ATOM 559 N N . ALA A 1 75 ? 14.317 6.726 -23.633 1.00 87.81 75 ALA A N 1
ATOM 560 C CA . ALA A 1 75 ? 14.915 7.598 -22.629 1.00 87.81 75 ALA A CA 1
ATOM 561 C C . ALA A 1 75 ? 14.986 6.954 -21.238 1.00 87.81 75 ALA A C 1
ATOM 563 O O . ALA A 1 75 ? 15.841 7.345 -20.448 1.00 87.81 75 ALA A O 1
ATOM 564 N N . PHE A 1 76 ? 14.183 5.922 -20.955 1.00 85.75 76 PHE A N 1
ATOM 565 C CA . PHE A 1 76 ? 14.265 5.119 -19.733 1.00 85.75 76 PHE A CA 1
ATOM 566 C C . PHE A 1 76 ? 15.684 4.590 -19.463 1.00 85.75 76 PHE A C 1
ATOM 568 O O . PHE A 1 76 ? 16.150 4.600 -18.323 1.00 85.75 76 PHE A O 1
ATOM 575 N N . PHE A 1 77 ? 16.409 4.189 -20.512 1.00 91.00 77 PHE A N 1
ATOM 576 C CA . PHE A 1 77 ? 17.797 3.722 -20.415 1.00 91.00 77 PHE A CA 1
ATOM 577 C C . PHE A 1 77 ? 18.839 4.823 -20.656 1.00 91.00 77 PHE A C 1
ATOM 579 O O . PHE A 1 77 ? 20.040 4.548 -20.661 1.00 91.00 77 PHE A O 1
ATOM 586 N N . GLY A 1 78 ? 18.392 6.062 -20.859 1.00 86.94 78 GLY A N 1
ATOM 587 C CA . GLY A 1 78 ? 19.237 7.212 -21.142 1.00 86.94 78 GLY A CA 1
ATOM 588 C C . GLY A 1 78 ? 20.024 7.714 -19.930 1.00 86.94 78 GLY A C 1
ATOM 589 O O . GLY A 1 78 ? 19.967 7.166 -18.823 1.00 86.94 78 GLY A O 1
ATOM 590 N N . SER A 1 79 ? 20.778 8.784 -20.170 1.00 82.94 79 SER A N 1
ATOM 591 C CA . SER A 1 79 ? 21.603 9.464 -19.169 1.00 82.94 79 SER A CA 1
ATOM 592 C C . SER A 1 79 ? 20.975 10.744 -18.615 1.00 82.94 79 SER A C 1
ATOM 594 O O . SER A 1 79 ? 21.524 11.286 -17.664 1.00 82.94 79 SER A O 1
ATOM 596 N N . ASP A 1 80 ? 19.878 11.245 -19.199 1.00 79.38 80 ASP A N 1
ATOM 597 C CA . ASP A 1 80 ? 19.167 12.428 -18.693 1.00 79.38 80 ASP A CA 1
ATOM 598 C C . ASP A 1 80 ? 18.251 12.046 -17.516 1.00 79.38 80 ASP A C 1
ATOM 600 O O . ASP A 1 80 ? 17.257 11.343 -17.726 1.00 79.38 80 ASP A O 1
ATOM 604 N N . PRO A 1 81 ? 18.533 12.526 -16.290 1.00 70.44 81 PRO A N 1
ATOM 605 C CA . PRO A 1 81 ? 17.731 12.221 -15.113 1.00 70.44 81 PRO A CA 1
ATOM 606 C C . PRO A 1 81 ? 16.243 12.546 -15.246 1.00 70.44 81 PRO A C 1
ATOM 608 O O . PRO A 1 81 ? 15.404 11.787 -14.759 1.00 70.44 81 PRO A O 1
ATOM 611 N N . SER A 1 82 ? 15.912 13.660 -15.905 1.00 64.25 82 SER A N 1
ATOM 612 C CA . SER A 1 82 ? 14.530 14.130 -16.026 1.00 64.25 82 SER A CA 1
ATOM 613 C C . SER A 1 82 ? 13.728 13.238 -16.973 1.00 64.25 82 SER A C 1
ATOM 615 O O . SER A 1 82 ? 12.655 12.747 -16.616 1.00 64.25 82 SER A O 1
ATOM 617 N N . ALA A 1 83 ? 14.286 12.946 -18.152 1.00 68.75 83 ALA A N 1
ATOM 618 C CA . ALA A 1 83 ? 13.652 12.053 -19.114 1.00 68.75 83 ALA A CA 1
ATOM 619 C C . ALA A 1 83 ? 13.518 10.618 -18.578 1.00 68.75 83 ALA A C 1
ATOM 621 O O . ALA A 1 83 ? 12.477 9.987 -18.769 1.00 68.75 83 ALA A O 1
ATOM 622 N N . VAL A 1 84 ? 14.520 10.121 -17.842 1.00 72.62 84 VAL A N 1
ATOM 623 C CA . VAL A 1 84 ? 14.435 8.809 -17.184 1.00 72.62 84 VAL A CA 1
ATOM 624 C C . VAL A 1 84 ? 13.307 8.795 -16.150 1.00 72.62 84 VAL A C 1
ATOM 626 O O . VAL A 1 84 ? 12.498 7.868 -16.153 1.00 72.62 84 VAL A O 1
ATOM 629 N N . ALA A 1 85 ? 13.208 9.817 -15.295 1.00 62.94 85 ALA A N 1
ATOM 630 C CA . ALA A 1 85 ? 12.144 9.913 -14.295 1.00 62.94 85 ALA A CA 1
ATOM 631 C C . ALA A 1 85 ? 10.744 9.961 -14.933 1.00 62.94 85 ALA A C 1
ATOM 633 O O . ALA A 1 85 ? 9.841 9.261 -14.472 1.00 62.94 85 ALA A O 1
ATOM 634 N N . GLY A 1 86 ? 10.577 10.716 -16.024 1.00 60.84 86 GLY A N 1
ATOM 635 C CA . GLY A 1 86 ? 9.325 10.756 -16.785 1.00 60.84 86 GLY A CA 1
ATOM 636 C C . GLY A 1 86 ? 8.965 9.404 -17.411 1.00 60.84 86 GLY A C 1
ATOM 637 O O . GLY A 1 86 ? 7.811 8.980 -17.344 1.00 60.84 86 GLY A O 1
ATOM 638 N N . ALA A 1 87 ? 9.943 8.682 -17.965 1.00 70.75 87 ALA A N 1
ATOM 639 C CA . ALA A 1 87 ? 9.721 7.343 -18.509 1.00 70.75 87 ALA A CA 1
ATOM 640 C C . ALA A 1 87 ? 9.340 6.331 -17.410 1.00 70.75 87 ALA A C 1
ATOM 642 O O . ALA A 1 87 ? 8.416 5.539 -17.593 1.00 70.75 87 ALA A O 1
ATOM 643 N N . TYR A 1 88 ? 9.989 6.391 -16.243 1.00 70.25 88 TYR A N 1
ATOM 644 C CA . TYR A 1 88 ? 9.615 5.598 -15.067 1.00 70.25 88 TYR A CA 1
ATOM 645 C C . TYR A 1 88 ? 8.156 5.820 -14.656 1.00 70.25 88 TYR A C 1
ATOM 647 O O . TYR A 1 88 ? 7.420 4.854 -14.439 1.00 70.25 88 TYR A O 1
ATOM 655 N N . GLU A 1 89 ? 7.727 7.080 -14.585 1.00 62.62 89 GLU A N 1
ATOM 656 C CA . GLU A 1 89 ? 6.361 7.439 -14.206 1.00 62.62 89 GLU A CA 1
ATOM 657 C C . GLU A 1 89 ? 5.329 6.852 -15.171 1.00 62.62 89 GLU A C 1
ATOM 659 O O . GLU A 1 89 ? 4.331 6.279 -14.730 1.00 62.62 89 GLU A O 1
ATOM 664 N N . GLN A 1 90 ? 5.602 6.890 -16.477 1.00 67.88 90 GLN A N 1
ATOM 665 C CA . GLN A 1 90 ? 4.732 6.282 -17.486 1.00 67.88 90 GLN A CA 1
ATOM 666 C C . GLN A 1 90 ? 4.597 4.766 -17.298 1.00 67.88 90 GLN A C 1
ATOM 668 O O . GLN A 1 90 ? 3.478 4.239 -17.355 1.00 67.88 90 GLN A O 1
ATOM 673 N N . VAL A 1 91 ? 5.706 4.059 -17.038 1.00 75.00 91 VAL A N 1
ATOM 674 C CA . VAL A 1 91 ? 5.657 2.607 -16.799 1.00 75.00 91 VAL A CA 1
ATOM 675 C C . VAL A 1 91 ? 4.870 2.289 -15.536 1.00 75.00 91 VAL A C 1
ATOM 677 O O . VAL A 1 91 ? 4.035 1.384 -15.556 1.00 75.00 91 VAL A O 1
ATOM 680 N N . VAL A 1 92 ? 5.077 3.038 -14.452 1.00 66.19 92 VAL A N 1
ATOM 681 C CA . VAL A 1 92 ? 4.344 2.811 -13.201 1.00 66.19 92 VAL A CA 1
ATOM 682 C C . VAL A 1 92 ? 2.859 3.104 -13.352 1.00 66.19 92 VAL A C 1
ATOM 684 O O . VAL A 1 92 ? 2.046 2.271 -12.962 1.00 66.19 92 VAL A O 1
ATOM 687 N N . GLN A 1 93 ? 2.480 4.227 -13.959 1.00 63.91 93 GLN A N 1
ATOM 688 C CA . GLN A 1 93 ? 1.070 4.545 -14.199 1.00 63.91 93 GLN A CA 1
ATOM 689 C C . GLN A 1 93 ? 0.383 3.462 -15.033 1.00 63.91 93 GLN A C 1
ATOM 691 O O . GLN A 1 93 ? -0.738 3.057 -14.732 1.00 63.91 93 GLN A O 1
ATOM 696 N N . ARG A 1 94 ? 1.060 2.944 -16.063 1.00 73.38 94 ARG A N 1
ATOM 697 C CA . ARG A 1 94 ? 0.542 1.814 -16.838 1.00 73.38 94 ARG A CA 1
ATOM 698 C C . ARG A 1 94 ? 0.415 0.557 -15.981 1.00 73.38 94 ARG A C 1
ATOM 700 O O . ARG A 1 94 ? -0.624 -0.090 -16.018 1.00 73.38 94 ARG A O 1
ATOM 707 N N . ALA A 1 95 ? 1.440 0.227 -15.204 1.00 70.50 95 ALA A N 1
ATOM 708 C CA . ALA A 1 95 ? 1.445 -0.949 -14.344 1.00 70.50 95 ALA A CA 1
ATOM 709 C C . ALA A 1 95 ? 0.350 -0.900 -13.262 1.00 70.50 95 ALA A C 1
ATOM 711 O O . ALA A 1 95 ? -0.190 -1.953 -12.913 1.00 70.50 95 ALA A O 1
ATOM 712 N N . LEU A 1 96 ? 0.016 0.296 -12.767 1.00 64.94 96 LEU A N 1
ATOM 713 C CA . LEU A 1 96 ? -1.092 0.566 -11.847 1.00 64.94 96 LEU A CA 1
ATOM 714 C C . LEU A 1 96 ? -2.451 0.405 -12.539 1.00 64.94 96 LEU A C 1
ATOM 716 O O . LEU A 1 96 ? -3.284 -0.352 -12.041 1.00 64.94 96 LEU A O 1
ATOM 720 N N . ARG A 1 97 ? -2.640 0.992 -13.729 1.00 67.25 97 ARG A N 1
ATOM 721 C CA . ARG A 1 97 ? -3.853 0.784 -14.547 1.00 67.25 97 ARG A CA 1
ATOM 722 C C . ARG A 1 97 ? -4.084 -0.684 -14.876 1.00 67.25 97 ARG A C 1
ATOM 724 O O . ARG A 1 97 ? -5.199 -1.183 -14.769 1.00 67.25 97 ARG A O 1
ATOM 731 N N . ASP A 1 98 ? -3.018 -1.413 -15.185 1.00 69.62 98 ASP A N 1
ATOM 732 C CA . ASP A 1 98 ? -3.059 -2.859 -15.397 1.00 69.62 98 ASP A CA 1
ATOM 733 C C . ASP A 1 98 ? -3.534 -3.630 -14.146 1.00 69.62 98 ASP A C 1
ATOM 735 O O . ASP A 1 98 ? -4.093 -4.726 -14.264 1.00 69.62 98 ASP A O 1
ATOM 739 N N . CYS A 1 99 ? -3.345 -3.067 -12.951 1.00 63.16 99 CYS A N 1
ATOM 740 C CA . CYS A 1 99 ? -3.868 -3.592 -11.686 1.00 63.16 99 CYS A CA 1
ATOM 741 C C . CYS A 1 99 ? -5.266 -3.045 -11.329 1.00 63.16 99 CYS A C 1
ATOM 743 O O . CYS A 1 99 ? -5.771 -3.351 -10.248 1.00 63.16 99 CYS A O 1
ATOM 745 N N . GLY A 1 100 ? -5.902 -2.277 -12.221 1.00 62.12 100 GLY A N 1
ATOM 746 C CA . GLY A 1 100 ? -7.214 -1.663 -12.014 1.00 62.12 100 GLY A CA 1
ATOM 747 C C . GLY A 1 100 ? -7.185 -0.425 -11.117 1.00 62.12 100 GLY A C 1
ATOM 748 O O . GLY A 1 100 ? -8.137 -0.221 -10.367 1.00 62.12 100 GLY A O 1
ATOM 749 N N . LEU A 1 101 ? -6.084 0.334 -11.140 1.00 57.22 101 LEU A N 1
ATOM 750 C CA . LEU A 1 101 ? -5.919 1.579 -10.390 1.00 57.22 101 LEU A CA 1
ATOM 751 C C . LEU A 1 101 ? -5.833 2.763 -11.346 1.00 57.22 101 LEU A C 1
ATOM 753 O O . LEU A 1 101 ? -4.947 2.807 -12.204 1.00 57.22 101 LEU A O 1
ATOM 757 N N . ASP A 1 102 ? -6.763 3.696 -11.184 1.00 53.19 102 ASP A N 1
ATOM 758 C CA . ASP A 1 102 ? -6.933 4.855 -12.055 1.00 53.19 102 ASP A CA 1
ATOM 759 C C . ASP A 1 102 ? -6.122 6.059 -11.547 1.00 53.19 102 ASP A C 1
ATOM 761 O O . ASP A 1 102 ? -5.553 6.791 -12.360 1.00 53.19 102 ASP A O 1
ATOM 765 N N . GLU A 1 103 ? -5.957 6.202 -10.224 1.00 53.81 103 GLU A N 1
ATOM 766 C CA . GLU A 1 103 ? -5.104 7.224 -9.604 1.00 53.81 103 GLU A CA 1
ATOM 767 C C . GLU A 1 103 ? -4.173 6.644 -8.525 1.00 53.81 103 GLU A C 1
ATOM 769 O O . GLU A 1 103 ? -4.467 5.654 -7.853 1.00 53.81 103 GLU A O 1
ATOM 774 N N . HIS A 1 104 ? -3.012 7.280 -8.335 1.00 48.34 104 HIS A N 1
ATOM 775 C CA . HIS A 1 104 ? -2.089 6.944 -7.254 1.00 48.34 104 HIS A CA 1
ATOM 776 C C . HIS A 1 104 ? -1.563 8.199 -6.553 1.00 48.34 104 HIS A C 1
ATOM 778 O O . HIS A 1 104 ? -1.043 9.109 -7.199 1.00 48.34 104 HIS A O 1
ATOM 784 N N . ARG A 1 105 ? -1.678 8.229 -5.223 1.00 51.75 105 ARG A N 1
ATOM 785 C CA . ARG A 1 105 ? -1.264 9.321 -4.339 1.00 51.75 105 ARG A CA 1
ATOM 786 C C . ARG A 1 105 ? -0.159 8.841 -3.388 1.00 51.75 105 ARG A C 1
ATOM 788 O O . ARG A 1 105 ? -0.166 7.706 -2.920 1.00 51.75 105 ARG A O 1
ATOM 795 N N . LEU A 1 106 ? 0.804 9.713 -3.103 1.00 44.72 106 LEU A N 1
ATOM 796 C CA . LEU A 1 106 ? 1.860 9.488 -2.112 1.00 44.72 106 LEU A CA 1
ATOM 797 C C . LEU A 1 106 ? 1.628 10.432 -0.930 1.00 44.72 106 LEU A C 1
ATOM 799 O O . LEU A 1 106 ? 1.541 11.644 -1.134 1.00 44.72 106 LEU A O 1
ATOM 803 N N . CYS A 1 107 ? 1.569 9.899 0.286 1.00 45.75 107 CYS A N 1
ATOM 804 C CA . CYS A 1 107 ? 1.487 10.681 1.511 1.00 45.75 107 CYS A CA 1
ATOM 805 C C . CYS A 1 107 ? 2.854 10.911 2.125 1.00 45.75 107 CYS A C 1
ATOM 807 O O . CYS A 1 107 ? 3.721 10.031 2.164 1.00 45.75 107 CYS A O 1
ATOM 809 N N . ARG A 1 108 ? 2.998 12.115 2.669 1.00 45.69 108 ARG A N 1
ATOM 810 C CA . ARG A 1 108 ? 4.231 12.626 3.252 1.00 45.69 108 ARG A CA 1
ATOM 811 C C . ARG A 1 108 ? 4.267 12.296 4.741 1.00 45.69 108 ARG A C 1
ATOM 813 O O . ARG A 1 108 ? 3.532 12.903 5.509 1.00 45.69 108 ARG A O 1
ATOM 820 N N . VAL A 1 109 ? 5.164 11.402 5.157 1.00 35.38 109 VAL A N 1
ATOM 821 C CA . VAL A 1 109 ? 5.596 11.298 6.562 1.00 35.38 109 VAL A CA 1
ATOM 822 C C . VAL A 1 109 ? 7.111 11.110 6.615 1.00 35.38 109 VAL A C 1
ATOM 824 O O . VAL A 1 109 ? 7.723 10.516 5.734 1.00 35.38 109 VAL A O 1
ATOM 827 N N . PHE A 1 110 ? 7.688 11.684 7.666 1.00 31.23 110 PHE A N 1
ATOM 828 C CA . PHE A 1 110 ? 9.103 11.819 7.980 1.00 31.23 110 PHE A CA 1
ATOM 829 C C . PHE A 1 110 ? 9.888 10.492 7.925 1.00 31.23 110 PHE A C 1
ATOM 831 O O . PHE A 1 110 ? 9.628 9.574 8.704 1.00 31.23 110 PHE A O 1
ATOM 838 N N . SER A 1 111 ? 10.926 10.428 7.087 1.00 34.38 111 SER A N 1
ATOM 839 C CA . SER A 1 111 ? 12.027 9.465 7.211 1.00 34.38 111 SER A CA 1
ATOM 840 C C . SER A 1 111 ? 13.291 9.981 6.507 1.00 34.38 111 SER A C 1
ATOM 842 O O . SER A 1 111 ? 13.172 10.589 5.450 1.00 34.38 111 SER A O 1
ATOM 844 N N . PRO A 1 112 ? 14.503 9.755 7.052 1.00 30.55 112 PRO A N 1
ATOM 845 C CA . PRO A 1 112 ? 15.731 10.354 6.539 1.00 30.55 112 PRO A CA 1
ATOM 846 C C . PRO A 1 112 ? 16.496 9.431 5.571 1.00 30.55 112 PRO A C 1
ATOM 848 O O . PRO A 1 112 ? 17.701 9.254 5.755 1.00 30.55 112 PRO A O 1
ATOM 851 N N . LEU A 1 113 ? 15.853 8.812 4.570 1.00 37.12 113 LEU A N 1
ATOM 852 C CA . LEU A 1 113 ? 16.581 8.005 3.574 1.00 37.12 113 LEU A CA 1
ATOM 853 C C . LEU A 1 113 ? 16.077 8.186 2.129 1.00 37.12 113 LEU A C 1
ATOM 855 O O . LEU A 1 113 ? 14.875 8.110 1.886 1.00 37.12 113 LEU A O 1
ATOM 859 N N . PRO A 1 114 ? 16.994 8.351 1.154 1.00 40.06 114 PRO A N 1
ATOM 860 C CA . PRO A 1 114 ? 16.675 8.543 -0.254 1.00 40.06 114 PRO A CA 1
ATOM 861 C C . PRO A 1 114 ? 16.590 7.193 -0.986 1.00 40.06 114 PRO A C 1
ATOM 863 O O . PRO A 1 114 ? 17.409 6.911 -1.860 1.00 40.06 114 PRO A O 1
ATOM 866 N N . GLU A 1 115 ? 15.639 6.321 -0.640 1.00 50.28 115 GLU A N 1
ATOM 867 C CA . GLU A 1 115 ? 15.316 5.231 -1.575 1.00 50.28 115 GLU A CA 1
ATOM 868 C C . GLU A 1 115 ? 14.600 5.821 -2.804 1.00 50.28 115 GLU A C 1
ATOM 870 O O . GLU A 1 115 ? 13.723 6.679 -2.656 1.00 50.28 115 GLU A O 1
ATOM 875 N N . PRO A 1 116 ? 14.943 5.398 -4.035 1.00 56.47 116 PRO A N 1
ATOM 876 C CA . PRO A 1 116 ? 14.255 5.886 -5.217 1.00 56.47 116 PRO A CA 1
ATOM 877 C C . PRO A 1 116 ? 12.790 5.424 -5.188 1.00 56.47 116 PRO A C 1
ATOM 879 O O . PRO A 1 116 ? 12.502 4.228 -5.218 1.00 56.47 116 PRO A O 1
ATOM 882 N N . ARG A 1 117 ? 11.869 6.403 -5.183 1.00 56.19 117 ARG A N 1
ATOM 883 C CA . ARG A 1 117 ? 10.388 6.336 -5.312 1.00 56.19 117 ARG A CA 1
ATOM 884 C C . ARG A 1 117 ? 9.841 5.126 -6.093 1.00 56.19 117 ARG A C 1
ATOM 886 O O . ARG A 1 117 ? 8.751 4.630 -5.817 1.00 56.19 117 ARG A O 1
ATOM 893 N N . TRP A 1 118 ? 10.581 4.660 -7.092 1.00 57.75 118 TRP A N 1
ATOM 894 C CA . TRP A 1 118 ? 10.200 3.608 -8.027 1.00 57.75 118 TRP A CA 1
ATOM 895 C C . TRP A 1 118 ? 10.364 2.180 -7.508 1.00 57.75 118 TRP A C 1
ATOM 897 O O . TRP A 1 118 ? 9.602 1.304 -7.925 1.00 57.75 118 TRP A O 1
ATOM 907 N N . ASP A 1 119 ? 11.299 1.922 -6.596 1.00 58.53 119 ASP A N 1
ATOM 908 C CA . ASP A 1 119 ? 11.450 0.587 -6.008 1.00 58.53 119 ASP A CA 1
ATOM 909 C C . ASP A 1 119 ? 10.346 0.295 -4.988 1.00 58.53 119 ASP A C 1
ATOM 911 O O . ASP A 1 119 ? 9.818 -0.818 -4.939 1.00 58.53 119 ASP A O 1
ATOM 915 N N . GLN A 1 120 ? 9.886 1.318 -4.266 1.00 56.50 120 GLN A N 1
ATOM 916 C CA . GLN A 1 120 ? 8.718 1.229 -3.389 1.00 56.50 120 GLN A CA 1
ATOM 917 C C . GLN A 1 120 ? 7.446 0.865 -4.175 1.00 56.50 120 GLN A C 1
ATOM 919 O O . GLN A 1 120 ? 6.724 -0.065 -3.809 1.00 56.50 120 GLN A O 1
ATOM 924 N N . LEU A 1 121 ? 7.209 1.538 -5.307 1.00 60.44 121 LEU A N 1
ATOM 925 C CA . LEU A 1 121 ? 6.057 1.280 -6.180 1.00 60.44 121 LEU A CA 1
ATOM 926 C C . LEU A 1 121 ? 6.134 -0.090 -6.858 1.00 60.44 121 LEU A C 1
ATOM 928 O O . LEU A 1 121 ? 5.127 -0.796 -6.937 1.00 60.44 121 LEU A O 1
ATOM 932 N N . ARG A 1 122 ? 7.329 -0.520 -7.279 1.00 64.00 122 ARG A N 1
ATOM 933 C CA . ARG A 1 122 ? 7.567 -1.886 -7.773 1.00 64.00 122 ARG A CA 1
ATOM 934 C C . ARG A 1 122 ? 7.156 -2.933 -6.743 1.00 64.00 122 ARG A C 1
ATOM 936 O O . ARG A 1 122 ? 6.442 -3.870 -7.092 1.00 64.00 122 ARG A O 1
ATOM 943 N N . ARG A 1 123 ? 7.554 -2.771 -5.479 1.00 64.62 123 ARG A N 1
ATOM 944 C CA . ARG A 1 123 ? 7.259 -3.734 -4.402 1.00 64.62 123 ARG A CA 1
ATOM 945 C C . ARG A 1 123 ? 5.759 -3.839 -4.114 1.00 64.62 123 ARG A C 1
ATOM 947 O O . ARG A 1 123 ? 5.235 -4.947 -3.980 1.00 64.62 123 ARG A O 1
ATOM 954 N N . VAL A 1 124 ? 5.045 -2.716 -4.138 1.00 60.50 124 VAL A N 1
ATOM 955 C CA . VAL A 1 124 ? 3.575 -2.676 -4.059 1.00 60.50 124 VAL A CA 1
ATOM 956 C C . VAL A 1 124 ? 2.921 -3.398 -5.240 1.00 60.50 124 VAL A C 1
ATOM 958 O O . VAL A 1 124 ? 2.055 -4.2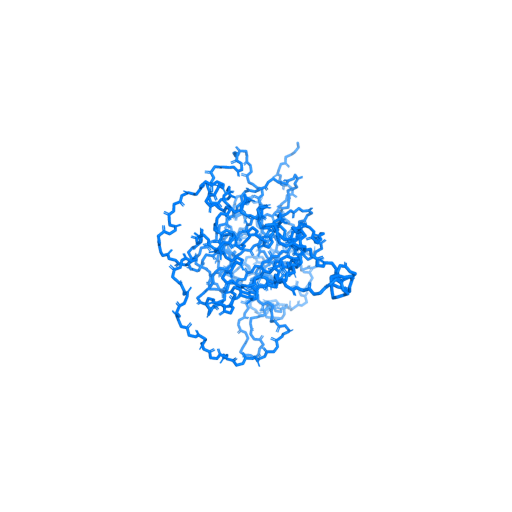51 -5.040 1.00 60.50 124 VAL A O 1
ATOM 961 N N . LEU A 1 125 ? 3.346 -3.096 -6.470 1.00 64.31 125 LEU A N 1
ATOM 962 C CA . LEU A 1 125 ? 2.804 -3.712 -7.685 1.00 64.31 125 LEU A CA 1
ATOM 963 C C . LEU A 1 125 ? 3.009 -5.232 -7.690 1.00 64.31 125 LEU A C 1
ATOM 965 O O . LEU A 1 125 ? 2.090 -5.983 -8.020 1.00 64.31 125 LEU A O 1
ATOM 969 N N . VAL A 1 126 ? 4.183 -5.701 -7.264 1.00 64.88 126 VAL A N 1
ATOM 970 C CA . VAL A 1 126 ? 4.458 -7.132 -7.052 1.00 64.88 126 VAL A CA 1
ATOM 971 C C . VAL A 1 126 ? 3.537 -7.704 -5.964 1.00 64.88 126 VAL A C 1
ATOM 973 O O . VAL A 1 126 ? 2.953 -8.778 -6.135 1.00 64.88 126 VAL A O 1
ATOM 976 N N . GLY A 1 127 ? 3.335 -6.969 -4.869 1.00 61.34 127 GLY A N 1
ATOM 977 C CA . GLY A 1 127 ? 2.441 -7.335 -3.772 1.00 61.34 127 GLY A CA 1
ATOM 978 C C . GLY A 1 127 ? 0.979 -7.522 -4.188 1.00 61.34 127 GLY A C 1
ATOM 979 O O . GLY A 1 127 ? 0.366 -8.509 -3.760 1.00 61.34 127 GLY A O 1
ATOM 980 N N . LEU A 1 128 ? 0.452 -6.625 -5.031 1.00 63.22 128 LEU A N 1
ATOM 981 C CA . LEU A 1 128 ? -0.904 -6.670 -5.599 1.00 63.22 128 LEU A CA 1
ATOM 982 C C . LEU A 1 128 ? -1.122 -7.871 -6.524 1.00 63.22 128 LEU A C 1
ATOM 984 O O . LEU A 1 128 ? -2.225 -8.412 -6.587 1.00 63.22 128 LEU A O 1
ATOM 988 N N . ARG A 1 129 ? -0.074 -8.288 -7.240 1.00 64.88 129 ARG A N 1
ATOM 989 C CA . ARG A 1 129 ? -0.145 -9.339 -8.267 1.00 64.88 129 ARG A CA 1
ATOM 990 C C . ARG A 1 129 ? 0.106 -10.741 -7.733 1.00 64.88 129 ARG A C 1
ATOM 992 O O . ARG A 1 129 ? -0.353 -11.705 -8.337 1.00 64.88 129 ARG A O 1
ATOM 999 N N . ALA A 1 130 ? 0.825 -10.873 -6.620 1.00 56.56 130 ALA A N 1
ATOM 1000 C CA . ALA A 1 130 ? 1.114 -12.177 -6.042 1.00 56.56 130 ALA A CA 1
ATOM 1001 C C . ALA A 1 130 ? -0.189 -12.888 -5.601 1.00 56.56 130 ALA A C 1
ATOM 1003 O O . ALA A 1 130 ? -0.921 -12.332 -4.769 1.00 56.56 130 ALA A O 1
ATOM 1004 N N . PRO A 1 131 ? -0.468 -14.110 -6.105 1.00 43.19 131 PRO A N 1
ATOM 1005 C CA . PRO A 1 131 ? -1.654 -14.869 -5.729 1.00 43.19 131 PRO A CA 1
ATOM 1006 C C . PRO A 1 131 ? -1.663 -15.103 -4.215 1.00 43.19 131 PRO A C 1
ATOM 1008 O O . PRO A 1 131 ? -0.646 -15.449 -3.613 1.00 43.19 131 PRO A O 1
ATOM 1011 N N . SER A 1 132 ? -2.809 -14.864 -3.575 1.00 38.00 132 SER A N 1
ATOM 1012 C CA . SER A 1 132 ? -2.986 -15.158 -2.148 1.00 38.00 132 SER A CA 1
ATOM 1013 C C . SER A 1 132 ? -2.858 -16.670 -1.936 1.00 38.00 132 SER A C 1
ATOM 1015 O O . SER A 1 132 ? -3.642 -17.405 -2.532 1.00 38.00 132 SER A O 1
ATOM 1017 N N . PRO A 1 133 ? -1.982 -17.157 -1.042 1.00 33.56 133 PRO A N 1
ATOM 1018 C CA . PRO A 1 133 ? -2.034 -18.538 -0.600 1.00 33.56 133 PRO A CA 1
ATOM 1019 C C . PRO A 1 133 ? -3.077 -18.635 0.513 1.00 33.56 133 PRO A C 1
ATOM 1021 O O . PRO A 1 133 ? -2.710 -18.748 1.669 1.00 33.56 133 PRO A O 1
ATOM 1024 N N . LEU A 1 134 ? -4.363 -18.481 0.198 1.00 35.41 134 LEU A N 1
ATOM 1025 C CA . LEU A 1 134 ? -5.472 -18.769 1.114 1.00 35.41 134 LEU A CA 1
ATOM 1026 C C . LEU A 1 134 ? -6.754 -18.905 0.279 1.00 35.41 134 LEU A C 1
ATOM 1028 O O . LEU A 1 134 ? -7.283 -17.899 -0.187 1.00 35.41 134 LEU A O 1
ATOM 1032 N N . GLY A 1 135 ? -7.162 -20.163 0.086 1.00 33.84 135 GLY A N 1
ATOM 1033 C CA . GLY A 1 135 ? -8.519 -20.668 -0.157 1.00 33.84 135 GLY A CA 1
ATOM 1034 C C . GLY A 1 135 ? -9.439 -19.907 -1.113 1.00 33.84 135 GLY A C 1
ATOM 1035 O O . GLY A 1 135 ? -9.885 -18.795 -0.832 1.00 33.84 135 GLY A O 1
ATOM 1036 N N . GLU A 1 136 ? -9.850 -20.584 -2.184 1.00 33.09 136 GLU A N 1
ATOM 1037 C CA . GLU A 1 136 ? -11.153 -20.343 -2.801 1.00 33.09 136 GLU A CA 1
ATOM 1038 C C . GLU A 1 136 ? -12.248 -20.562 -1.745 1.00 33.09 136 GLU A C 1
ATOM 1040 O O . GLU A 1 136 ? -12.688 -21.683 -1.512 1.00 33.09 136 GLU A O 1
ATOM 1045 N N . GLU A 1 137 ? -12.673 -19.495 -1.070 1.00 37.84 137 GLU A N 1
ATOM 1046 C CA . GLU A 1 137 ? -13.888 -19.518 -0.262 1.00 37.84 137 GLU A CA 1
ATOM 1047 C C . GLU A 1 137 ? -14.969 -18.638 -0.890 1.00 37.84 137 GLU A C 1
ATOM 1049 O O . GLU A 1 137 ? -14.829 -17.418 -1.097 1.00 37.84 137 GLU A O 1
ATOM 1054 N N . THR A 1 138 ? -16.046 -19.349 -1.215 1.00 29.98 138 THR A N 1
ATOM 1055 C CA . THR A 1 138 ? -17.348 -18.938 -1.728 1.00 29.98 138 THR A CA 1
ATOM 1056 C C . THR A 1 138 ? -17.879 -17.709 -0.981 1.00 29.98 138 THR A C 1
ATOM 1058 O O . THR A 1 138 ? -17.691 -17.608 0.233 1.00 29.98 138 THR A O 1
ATOM 1061 N N . PRO A 1 139 ? -18.561 -16.762 -1.654 1.00 31.56 139 PRO A N 1
ATOM 1062 C CA . PRO A 1 139 ? -19.185 -15.633 -0.973 1.00 31.56 139 PRO A CA 1
ATOM 1063 C C . PRO A 1 139 ? -20.199 -16.144 0.060 1.00 31.56 139 PRO A C 1
ATOM 1065 O O . PRO A 1 139 ? -21.236 -16.692 -0.309 1.00 31.56 139 PRO A O 1
ATOM 1068 N N . GLN A 1 140 ? -19.893 -16.000 1.351 1.00 31.12 140 GLN A N 1
ATOM 1069 C CA . GLN A 1 140 ? -20.870 -16.244 2.407 1.00 31.12 140 GLN A CA 1
ATOM 1070 C C . GLN A 1 140 ? -21.871 -15.085 2.460 1.00 31.12 140 GLN A C 1
ATOM 1072 O O . GLN A 1 140 ? -21.512 -13.921 2.282 1.00 31.12 140 GLN A O 1
ATOM 1077 N N . ALA A 1 141 ? -23.136 -15.464 2.641 1.00 33.31 141 ALA A N 1
ATOM 1078 C CA . ALA A 1 141 ? -24.319 -14.623 2.562 1.00 33.31 141 ALA A CA 1
ATOM 1079 C C . ALA A 1 141 ? -24.308 -13.435 3.541 1.00 33.31 141 ALA A C 1
ATOM 1081 O O . ALA A 1 141 ? -23.740 -13.503 4.630 1.00 33.31 141 ALA A O 1
ATOM 1082 N N . GLU A 1 142 ? -24.979 -12.355 3.131 1.00 35.53 142 GLU A N 1
ATOM 1083 C CA . GLU A 1 142 ? -25.137 -11.118 3.899 1.00 35.53 142 GLU A CA 1
ATOM 1084 C C . GLU A 1 142 ? -25.832 -11.334 5.255 1.00 35.53 142 GLU A C 1
ATOM 1086 O O . GLU A 1 142 ? -26.937 -11.882 5.283 1.00 35.53 142 GLU A O 1
ATOM 1091 N N . PRO A 1 143 ? -25.279 -10.809 6.366 1.00 34.34 143 PRO A N 1
ATOM 1092 C CA . PRO A 1 143 ? -26.040 -10.590 7.585 1.00 34.34 143 PRO A CA 1
ATOM 1093 C C . PRO A 1 143 ? -26.813 -9.261 7.525 1.00 34.34 143 PRO A C 1
ATOM 1095 O O . PRO A 1 143 ? -26.372 -8.263 6.948 1.00 34.34 143 PRO A O 1
ATOM 1098 N N . GLU A 1 144 ? -27.984 -9.286 8.156 1.00 36.72 144 GLU A N 1
ATOM 1099 C CA . GLU A 1 144 ? -29.088 -8.327 8.095 1.00 36.72 144 GLU A CA 1
ATOM 1100 C C . GLU A 1 144 ? -28.729 -6.848 8.360 1.00 36.72 144 GLU A C 1
ATOM 1102 O O . GLU A 1 144 ? -28.017 -6.470 9.289 1.00 36.72 144 GLU A O 1
ATOM 1107 N N . ALA A 1 145 ? -29.320 -5.977 7.539 1.00 39.62 145 ALA A N 1
ATOM 1108 C CA . ALA A 1 145 ? -29.001 -4.562 7.346 1.00 39.62 145 ALA A CA 1
ATOM 1109 C C . ALA A 1 145 ? -29.433 -3.575 8.460 1.00 39.62 145 ALA A C 1
ATOM 1111 O O . ALA A 1 145 ? -29.554 -2.378 8.190 1.00 39.62 145 ALA A O 1
ATOM 1112 N N . ARG A 1 146 ? -29.677 -3.997 9.707 1.00 36.78 146 ARG A N 1
ATOM 1113 C CA . ARG A 1 146 ? -30.367 -3.133 10.696 1.00 36.78 146 ARG A CA 1
ATOM 1114 C C . ARG A 1 146 ? -29.501 -2.255 11.613 1.00 36.78 146 ARG A C 1
ATOM 1116 O O . ARG A 1 146 ? -30.065 -1.426 12.317 1.00 36.78 146 ARG A O 1
ATOM 1123 N N . THR A 1 147 ? -28.169 -2.290 11.503 1.00 41.12 147 THR A N 1
ATOM 1124 C CA . THR A 1 147 ? -27.277 -1.409 12.303 1.00 41.12 147 THR A CA 1
ATOM 1125 C C . THR A 1 147 ? -26.210 -0.684 11.463 1.00 41.12 147 THR A C 1
ATOM 1127 O O . THR A 1 147 ? -25.222 -0.194 11.998 1.00 41.12 147 THR A O 1
ATOM 1130 N N . ARG A 1 148 ? -26.384 -0.593 10.133 1.00 48.69 148 ARG A N 1
ATOM 1131 C CA . ARG A 1 148 ? -25.384 -0.052 9.175 1.00 48.69 148 ARG A CA 1
ATOM 1132 C C . ARG A 1 148 ? -25.222 1.488 9.175 1.00 48.69 148 ARG A C 1
ATOM 1134 O O . ARG A 1 148 ? -24.411 2.013 8.419 1.00 48.69 148 ARG A O 1
ATOM 1141 N N . LEU A 1 149 ? -25.993 2.239 9.966 1.00 46.28 149 LEU A N 1
ATOM 1142 C CA . LEU A 1 149 ? -26.324 3.637 9.633 1.00 46.28 149 LEU A CA 1
ATOM 1143 C C . LEU A 1 149 ? -25.391 4.751 10.150 1.00 46.28 149 LEU A C 1
ATOM 1145 O O . LEU A 1 149 ? -25.539 5.873 9.676 1.00 46.28 149 LEU A O 1
ATOM 1149 N N . ARG A 1 150 ? -24.425 4.508 11.053 1.00 51.16 150 ARG A N 1
ATOM 1150 C CA . ARG A 1 150 ? -23.551 5.596 11.568 1.00 51.16 150 ARG A CA 1
ATOM 1151 C C . ARG A 1 150 ? -22.130 5.607 11.015 1.00 51.16 150 ARG A C 1
ATOM 1153 O O . ARG A 1 150 ? -21.712 6.627 10.478 1.00 51.16 150 ARG A O 1
ATOM 1160 N N . ILE A 1 151 ? -21.428 4.476 11.071 1.00 55.31 151 ILE A N 1
ATOM 1161 C CA . ILE A 1 151 ? -19.997 4.395 10.718 1.00 55.31 151 ILE A CA 1
ATOM 1162 C C . ILE A 1 151 ? -19.741 4.736 9.248 1.00 55.31 151 ILE A C 1
ATOM 1164 O O . ILE A 1 151 ? -18.679 5.239 8.903 1.00 55.31 151 ILE A O 1
ATOM 1168 N N . TRP A 1 152 ? -20.720 4.482 8.376 1.00 55.69 152 TRP A N 1
ATOM 1169 C CA . TRP A 1 152 ? -20.563 4.600 6.927 1.00 55.69 152 TRP A CA 1
ATOM 1170 C C . TRP A 1 152 ? -21.521 5.599 6.273 1.00 55.69 152 TRP A C 1
ATOM 1172 O O . TRP A 1 152 ? -21.683 5.580 5.047 1.00 55.69 152 TRP A O 1
ATOM 1182 N N . SER A 1 153 ? -22.165 6.462 7.072 1.00 49.34 153 SER A N 1
ATOM 1183 C CA . SER A 1 153 ? -23.035 7.506 6.525 1.00 49.34 153 SER A CA 1
ATOM 1184 C C . SER A 1 153 ? -22.219 8.459 5.644 1.00 49.34 153 SER A C 1
ATOM 1186 O O . SER A 1 153 ? -21.107 8.861 5.985 1.00 49.34 153 SER A O 1
ATOM 1188 N N . SER A 1 154 ? -22.779 8.826 4.493 1.00 41.84 154 SER A N 1
ATOM 1189 C CA . SER A 1 154 ? -22.186 9.735 3.502 1.00 41.84 154 SER A CA 1
ATOM 1190 C C . SER A 1 154 ? -21.930 11.159 4.019 1.00 41.84 154 SER A C 1
ATOM 1192 O O . SER A 1 154 ? -21.400 11.981 3.287 1.00 41.84 154 SER A O 1
ATOM 1194 N N . THR A 1 155 ? -22.305 11.453 5.264 1.00 44.56 155 THR A N 1
ATOM 1195 C CA . THR A 1 155 ? -22.145 12.741 5.954 1.00 44.56 155 THR A CA 1
ATOM 1196 C C . THR A 1 155 ? -20.769 12.954 6.589 1.00 44.56 155 THR A C 1
ATOM 1198 O O . THR A 1 155 ? -20.511 14.018 7.138 1.00 44.56 155 THR A O 1
ATOM 1201 N N . LEU A 1 156 ? -19.867 11.975 6.507 1.00 57.41 156 LEU A N 1
ATOM 1202 C CA . LEU A 1 156 ? -18.512 12.044 7.063 1.00 57.41 156 LEU A CA 1
ATOM 1203 C C . LEU A 1 156 ? -17.507 12.805 6.167 1.00 57.41 156 LEU A C 1
ATOM 1205 O O . LEU A 1 156 ? -16.304 12.604 6.289 1.00 57.41 156 LEU A O 1
ATOM 1209 N N . THR A 1 157 ? -17.966 13.671 5.265 1.00 58.94 157 THR A N 1
ATOM 1210 C CA . THR A 1 157 ? -17.104 14.421 4.340 1.00 58.94 157 THR A CA 1
ATOM 1211 C C . THR A 1 157 ? -16.664 15.758 4.946 1.00 58.94 157 THR A C 1
ATOM 1213 O O . THR A 1 157 ? -17.500 16.634 5.163 1.00 58.94 157 THR A O 1
ATOM 1216 N N . GLY A 1 158 ? -15.361 15.928 5.190 1.00 69.75 158 GLY A N 1
ATOM 1217 C CA . GLY A 1 158 ? -14.749 17.151 5.734 1.00 69.75 158 GLY A CA 1
ATOM 1218 C C . GLY A 1 158 ? -13.852 16.878 6.951 1.00 69.75 158 GLY A C 1
ATOM 1219 O O . GLY A 1 158 ? -13.960 15.792 7.520 1.00 69.75 158 GLY A O 1
ATOM 1220 N N . PRO A 1 159 ? -12.986 17.833 7.343 1.00 79.38 159 PRO A N 1
ATOM 1221 C CA . PRO A 1 159 ? -12.027 17.646 8.428 1.00 79.38 159 PRO A CA 1
ATOM 1222 C C . PRO A 1 159 ? -12.702 17.443 9.793 1.00 79.38 159 PRO A C 1
ATOM 1224 O O . PRO A 1 159 ? -13.665 18.132 10.136 1.00 79.38 159 PRO A O 1
ATOM 1227 N N . MET A 1 160 ? -12.166 16.523 10.585 1.00 82.94 160 MET A N 1
ATOM 1228 C CA . MET A 1 160 ? -12.557 16.187 11.949 1.00 82.94 160 MET A CA 1
ATOM 1229 C C . MET A 1 160 ? -11.557 16.754 12.952 1.00 82.94 160 MET A C 1
ATOM 1231 O O . MET A 1 160 ? -10.368 16.892 12.688 1.00 82.94 160 MET A O 1
ATOM 1235 N N . SER A 1 161 ? -12.044 17.050 14.150 1.00 83.69 161 SER A N 1
ATOM 1236 C CA . SER A 1 161 ? -11.210 17.275 15.329 1.00 83.69 161 SER A CA 1
ATOM 1237 C C . SER A 1 161 ? -10.796 15.949 15.975 1.00 83.69 161 SER A C 1
ATOM 1239 O O . SER A 1 161 ? -11.377 14.897 15.711 1.00 83.69 161 SER A O 1
ATOM 1241 N N . ALA A 1 162 ? -9.823 16.001 16.889 1.00 81.94 162 ALA A N 1
ATOM 1242 C CA . ALA A 1 162 ? -9.316 14.811 17.572 1.00 81.94 162 ALA A CA 1
ATOM 1243 C C . ALA A 1 162 ? -10.399 14.133 18.427 1.00 81.94 162 ALA A C 1
ATOM 1245 O O . ALA A 1 162 ? -10.488 12.912 18.441 1.00 81.94 162 ALA A O 1
ATOM 1246 N N . ALA A 1 163 ? -11.266 14.925 19.070 1.00 80.31 163 ALA A N 1
ATOM 1247 C CA . ALA A 1 163 ? -12.400 14.409 19.834 1.00 80.31 163 ALA A CA 1
ATOM 1248 C C . ALA A 1 163 ? -13.385 13.641 18.938 1.00 80.31 163 ALA A C 1
ATOM 1250 O O . ALA A 1 163 ? -13.805 12.542 19.273 1.00 80.31 163 ALA A O 1
ATOM 1251 N N . GLN A 1 164 ? -13.689 14.174 17.750 1.00 85.88 164 GLN A N 1
ATOM 1252 C CA . GLN A 1 164 ? -14.564 13.478 16.807 1.00 85.88 164 GLN A CA 1
ATOM 1253 C C . GLN A 1 164 ? -13.913 12.190 16.273 1.00 85.88 164 GLN A C 1
ATOM 1255 O O . GLN A 1 164 ? -14.613 11.204 16.050 1.00 85.88 164 GLN A O 1
ATOM 1260 N N . LEU A 1 165 ? -12.591 12.178 16.045 1.00 87.81 165 LEU A N 1
ATOM 1261 C CA . LEU A 1 165 ? -11.868 10.955 15.669 1.00 87.81 165 LEU A CA 1
ATOM 1262 C C . LEU A 1 165 ? -11.905 9.918 16.793 1.00 87.81 165 LEU A C 1
ATOM 1264 O O . LEU A 1 165 ? -12.033 8.729 16.513 1.00 87.81 165 LEU A O 1
ATOM 1268 N N . GLU A 1 166 ? -11.828 10.352 18.050 1.00 88.19 166 GLU A N 1
ATOM 1269 C CA . GLU A 1 166 ? -11.972 9.469 19.204 1.00 88.19 166 GLU A CA 1
ATOM 1270 C C . GLU A 1 166 ? -13.360 8.831 19.259 1.00 88.19 166 GLU A C 1
ATOM 1272 O O . GLU A 1 166 ? -13.458 7.604 19.353 1.00 88.19 166 GLU A O 1
ATOM 1277 N N . ASP A 1 167 ? -14.413 9.633 19.103 1.00 87.44 167 ASP A N 1
ATOM 1278 C CA . ASP A 1 167 ? -15.793 9.146 19.035 1.00 87.44 167 ASP A CA 1
ATOM 1279 C C . ASP A 1 167 ? -15.977 8.153 17.879 1.00 87.44 167 ASP A C 1
ATOM 1281 O O . ASP A 1 167 ? -16.516 7.065 18.078 1.00 87.44 167 ASP A O 1
ATOM 1285 N N . LEU A 1 168 ? -15.449 8.465 16.688 1.00 89.44 168 LEU A N 1
ATOM 1286 C CA . LEU A 1 168 ? -15.469 7.557 15.538 1.00 89.44 168 LEU A CA 1
ATOM 1287 C C . LEU A 1 168 ? -14.778 6.225 15.850 1.00 89.44 168 LEU A C 1
ATOM 1289 O O . LEU A 1 168 ? -15.321 5.165 15.541 1.00 89.44 168 LEU A O 1
ATOM 1293 N N . CYS A 1 169 ? -13.586 6.261 16.448 1.00 90.69 169 CYS A N 1
ATOM 1294 C CA . CYS A 1 169 ? -12.842 5.049 16.784 1.00 90.69 169 CYS A CA 1
ATOM 1295 C C . CYS A 1 169 ? -13.615 4.189 17.790 1.00 90.69 169 CYS A C 1
ATOM 1297 O O . CYS A 1 169 ? -13.709 2.972 17.614 1.00 90.69 169 CYS A O 1
ATOM 1299 N N . ARG A 1 170 ? -14.212 4.806 18.816 1.00 89.25 170 ARG A N 1
ATOM 1300 C CA . ARG A 1 170 ? -15.035 4.103 19.811 1.00 89.25 170 ARG A CA 1
ATOM 1301 C C . ARG A 1 170 ? -16.296 3.510 19.182 1.00 89.25 170 ARG A C 1
ATOM 1303 O O . ARG A 1 170 ? -16.588 2.341 19.431 1.00 89.25 170 ARG A O 1
ATOM 1310 N N . ASP A 1 171 ? -16.982 4.259 18.324 1.00 88.12 171 ASP A N 1
ATOM 1311 C CA . ASP A 1 171 ? -18.174 3.799 17.605 1.00 88.12 171 ASP A CA 1
ATOM 1312 C C . ASP A 1 171 ? -17.862 2.603 16.694 1.00 88.12 171 ASP A C 1
ATOM 1314 O O . ASP A 1 171 ? -18.611 1.622 16.674 1.00 88.12 171 ASP A O 1
ATOM 1318 N N . VAL A 1 172 ? -16.736 2.646 15.972 1.00 89.81 172 VAL A N 1
ATOM 1319 C CA . VAL A 1 172 ? -16.268 1.536 15.127 1.00 89.81 172 VAL A CA 1
ATOM 1320 C C . VAL A 1 172 ? -16.009 0.285 15.959 1.00 89.81 172 VAL A C 1
ATOM 1322 O O . VAL A 1 172 ? -16.520 -0.784 15.625 1.00 89.81 172 VAL A O 1
ATOM 1325 N N . LEU A 1 173 ? -15.249 0.399 17.050 1.00 90.31 173 LEU A N 1
ATOM 1326 C CA . LEU A 1 173 ? -14.952 -0.746 17.913 1.00 90.31 173 LEU A CA 1
ATOM 1327 C C . LEU A 1 173 ? -16.225 -1.329 18.538 1.00 90.31 173 LEU A C 1
ATOM 1329 O O . LEU A 1 173 ? -16.388 -2.550 18.559 1.00 90.31 173 LEU A O 1
ATOM 1333 N N . ALA A 1 174 ? -17.151 -0.476 18.982 1.00 87.06 174 ALA A N 1
ATOM 1334 C CA . ALA A 1 174 ? -18.424 -0.899 19.554 1.00 87.06 174 ALA A CA 1
ATOM 1335 C C . ALA A 1 174 ? -19.300 -1.641 18.534 1.00 87.06 174 ALA A C 1
ATOM 1337 O O . ALA A 1 174 ? -19.843 -2.701 18.844 1.00 87.06 174 ALA A O 1
ATOM 1338 N N . ALA A 1 175 ? -19.415 -1.137 17.303 1.00 85.25 175 ALA A N 1
ATOM 1339 C CA . ALA A 1 175 ? -20.233 -1.782 16.274 1.00 85.25 175 ALA A CA 1
ATOM 1340 C C . ALA A 1 175 ? -19.658 -3.115 15.778 1.00 85.25 175 ALA A C 1
ATOM 1342 O O . ALA A 1 175 ? -20.409 -3.964 15.299 1.00 85.25 175 ALA A O 1
ATOM 1343 N N . LEU A 1 176 ? -18.339 -3.292 15.874 1.00 88.50 176 LEU A N 1
ATOM 1344 C CA . LEU A 1 176 ? -17.644 -4.530 15.513 1.00 88.50 176 LEU A CA 1
ATOM 1345 C C . LEU A 1 176 ? -17.508 -5.511 16.694 1.00 88.50 176 LEU A C 1
ATOM 1347 O O . LEU A 1 176 ? -16.887 -6.568 16.534 1.00 88.50 176 LEU A O 1
ATOM 1351 N N . ASP A 1 177 ? -18.064 -5.155 17.861 1.00 87.31 177 ASP A N 1
ATOM 1352 C CA . ASP A 1 177 ? -17.922 -5.866 19.140 1.00 87.31 177 ASP A CA 1
ATOM 1353 C C . ASP A 1 177 ? -16.457 -6.251 19.421 1.00 87.31 177 ASP A C 1
ATOM 1355 O O . ASP A 1 177 ? -16.107 -7.404 19.692 1.00 87.31 177 ASP A O 1
ATOM 1359 N N . VAL A 1 178 ? -15.565 -5.269 19.268 1.00 88.06 178 VAL A N 1
ATOM 1360 C CA . VAL A 1 178 ? -14.131 -5.414 19.522 1.00 88.06 178 VAL A CA 1
ATOM 1361 C C . VAL A 1 178 ? -13.830 -4.918 20.926 1.00 88.06 178 VAL A C 1
ATOM 1363 O O . VAL A 1 178 ? -14.044 -3.751 21.255 1.00 88.06 178 VAL A O 1
ATOM 1366 N N . ARG A 1 179 ? -13.297 -5.811 21.759 1.00 84.50 179 ARG A N 1
ATOM 1367 C CA . ARG A 1 179 ? -12.851 -5.496 23.117 1.00 84.50 179 ARG A CA 1
ATOM 1368 C C . ARG A 1 179 ? -11.333 -5.557 23.188 1.00 84.50 179 ARG A C 1
ATOM 1370 O O . ARG A 1 179 ? -10.748 -6.435 22.557 1.00 84.50 179 ARG A O 1
ATOM 1377 N N . PRO A 1 180 ? -10.688 -4.659 23.941 1.00 81.81 180 PRO A N 1
ATOM 1378 C CA . PRO A 1 180 ? -9.250 -4.718 24.102 1.00 81.81 180 PRO A CA 1
ATOM 1379 C C . PRO A 1 180 ? -8.824 -5.851 25.062 1.00 81.81 180 PRO A C 1
ATOM 1381 O O . PRO A 1 180 ? -9.605 -6.241 25.937 1.00 81.81 180 PRO A O 1
ATOM 1384 N N . PRO A 1 181 ? -7.589 -6.372 24.922 1.00 84.69 181 PRO A N 1
ATOM 1385 C CA . PRO A 1 181 ? -6.644 -6.036 23.861 1.00 84.69 181 PRO A CA 1
ATOM 1386 C C . PRO A 1 181 ? -7.069 -6.630 22.513 1.00 84.69 181 PRO A C 1
ATOM 1388 O O . PRO A 1 181 ? -7.624 -7.725 22.460 1.00 84.69 181 PRO A O 1
ATOM 1391 N N . TRP A 1 182 ? -6.798 -5.917 21.422 1.00 86.38 182 TRP A N 1
ATOM 1392 C CA . TRP A 1 182 ? -7.170 -6.355 20.075 1.00 86.38 182 TRP A CA 1
ATOM 1393 C C . TRP A 1 182 ? -6.037 -6.146 19.064 1.00 86.38 182 TRP A C 1
ATOM 1395 O O . TRP A 1 182 ? -5.157 -5.311 19.256 1.00 86.38 182 TRP A O 1
ATOM 1405 N N . ASP A 1 183 ? -6.064 -6.937 17.990 1.00 87.38 183 ASP A N 1
ATOM 1406 C CA . ASP A 1 183 ? -5.110 -6.898 16.874 1.00 87.38 183 ASP A CA 1
ATOM 1407 C C . ASP A 1 183 ? -5.717 -6.100 15.699 1.00 87.38 183 ASP A C 1
ATOM 1409 O O . ASP A 1 183 ? -6.833 -6.422 15.273 1.00 87.38 183 ASP A O 1
ATOM 1413 N N . PRO A 1 184 ? -5.029 -5.083 15.139 1.00 89.50 184 PRO A N 1
ATOM 1414 C CA . PRO A 1 184 ? -5.496 -4.355 13.955 1.00 89.50 184 PRO A CA 1
ATOM 1415 C C . PRO A 1 184 ? -5.846 -5.246 12.756 1.00 89.50 184 PRO A C 1
ATOM 1417 O O . PRO A 1 184 ? -6.734 -4.900 11.970 1.00 89.50 184 PRO A O 1
ATOM 1420 N N . ILE A 1 185 ? -5.202 -6.408 12.608 1.00 90.56 185 ILE A N 1
ATOM 1421 C CA . ILE A 1 185 ? -5.548 -7.373 11.555 1.00 90.56 185 ILE A CA 1
ATOM 1422 C C . ILE A 1 185 ? -6.930 -7.991 11.819 1.00 90.56 185 ILE A C 1
ATOM 1424 O O . ILE A 1 185 ? -7.716 -8.150 10.881 1.00 90.56 185 ILE A O 1
ATOM 1428 N N . ASP A 1 186 ? -7.259 -8.315 13.074 1.00 90.81 186 ASP A N 1
ATOM 1429 C CA . ASP A 1 186 ? -8.592 -8.809 13.448 1.00 90.81 186 ASP A CA 1
ATOM 1430 C C . ASP A 1 186 ? -9.661 -7.727 13.261 1.00 90.81 186 ASP A C 1
ATOM 1432 O O . ASP A 1 186 ? -10.728 -7.991 12.700 1.00 90.81 186 ASP A O 1
ATOM 1436 N N . LEU A 1 187 ? -9.336 -6.480 13.615 1.00 91.69 187 LEU A N 1
ATOM 1437 C CA . LEU A 1 187 ? -10.198 -5.329 13.355 1.00 91.69 187 LEU A CA 1
ATOM 1438 C C . LEU A 1 187 ? -10.514 -5.191 11.855 1.00 91.69 187 LEU A C 1
ATOM 1440 O O . LEU A 1 187 ? -11.679 -5.039 11.485 1.00 91.69 187 LEU A O 1
ATOM 1444 N N . CYS A 1 188 ? -9.513 -5.332 10.979 1.00 93.19 188 CYS A N 1
ATOM 1445 C CA . CYS A 1 188 ? -9.712 -5.326 9.525 1.00 93.19 188 CYS A CA 1
ATOM 1446 C C . CYS A 1 188 ? -10.613 -6.478 9.047 1.00 93.19 188 CYS A C 1
ATOM 1448 O O . CYS A 1 188 ? -11.461 -6.273 8.175 1.00 93.19 188 CYS A O 1
ATOM 1450 N N . LYS A 1 189 ? -10.475 -7.684 9.616 1.00 90.81 189 LYS A N 1
ATOM 1451 C CA . LYS A 1 189 ? -11.332 -8.838 9.280 1.00 90.81 189 LYS A CA 1
ATOM 1452 C C . LYS A 1 189 ? -12.788 -8.598 9.676 1.00 90.81 189 LYS A C 1
ATOM 1454 O O . LYS A 1 189 ? -13.689 -8.816 8.864 1.00 90.81 189 LYS A O 1
ATOM 1459 N N . ARG A 1 190 ? -13.025 -8.106 10.893 1.00 91.25 190 ARG A N 1
ATOM 1460 C CA . ARG A 1 190 ? -14.373 -7.774 11.379 1.00 91.25 190 ARG A CA 1
ATOM 1461 C C . ARG A 1 190 ? -14.994 -6.653 10.56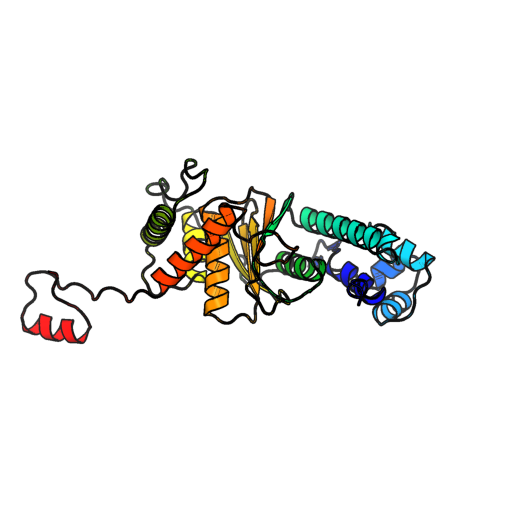4 1.00 91.25 190 ARG A C 1
ATOM 1463 O O . ARG A 1 190 ? -16.135 -6.781 10.129 1.00 91.25 190 ARG A O 1
ATOM 1470 N N . LEU A 1 191 ? -14.227 -5.602 10.274 1.00 90.81 191 LEU A N 1
ATOM 1471 C CA . LEU A 1 191 ? -14.688 -4.505 9.431 1.00 90.81 191 LEU A CA 1
ATOM 1472 C C . LEU A 1 191 ? -15.020 -4.987 8.011 1.00 90.81 191 LEU A C 1
ATOM 1474 O O . LEU A 1 191 ? -16.034 -4.578 7.449 1.00 90.81 191 LEU A O 1
ATOM 1478 N N . SER A 1 192 ? -14.208 -5.887 7.449 1.00 89.19 192 SER A N 1
ATOM 1479 C CA . SER A 1 192 ? -14.452 -6.537 6.157 1.00 89.19 192 SER A CA 1
ATOM 1480 C C . SER A 1 192 ? -15.800 -7.266 6.123 1.00 89.19 192 SER A C 1
ATOM 1482 O O . SER A 1 192 ? -16.572 -7.078 5.179 1.00 89.19 192 SER A O 1
ATOM 1484 N N . ALA A 1 193 ? -16.104 -8.060 7.154 1.00 87.31 193 ALA A N 1
ATOM 1485 C CA . ALA A 1 193 ? -17.388 -8.750 7.279 1.00 87.31 193 ALA A CA 1
ATOM 1486 C C . ALA A 1 193 ? -18.551 -7.760 7.451 1.00 87.31 193 ALA A C 1
ATOM 1488 O O . ALA A 1 193 ? -19.548 -7.842 6.737 1.00 87.31 193 ALA A O 1
ATOM 1489 N N . TYR A 1 194 ? -18.391 -6.777 8.338 1.00 84.75 194 TYR A N 1
ATOM 1490 C CA . TYR A 1 194 ? -19.416 -5.778 8.644 1.00 84.75 194 TYR A CA 1
ATOM 1491 C C . TYR A 1 194 ? -19.837 -4.955 7.418 1.00 84.75 194 TYR A C 1
ATOM 1493 O O . TYR A 1 194 ? -21.020 -4.676 7.218 1.00 84.75 194 TYR A O 1
ATOM 1501 N N . ARG A 1 195 ? -18.874 -4.578 6.569 1.00 84.44 195 ARG A N 1
ATOM 1502 C CA . ARG A 1 195 ? -19.116 -3.717 5.401 1.00 84.44 195 ARG A CA 1
ATOM 1503 C C . ARG A 1 195 ? -19.441 -4.473 4.107 1.00 84.44 195 ARG A C 1
ATOM 1505 O O . ARG A 1 195 ? -19.685 -3.823 3.094 1.00 84.44 195 ARG A O 1
ATOM 1512 N N . GLY A 1 196 ? -19.357 -5.807 4.098 1.00 82.69 196 GLY A N 1
ATOM 1513 C CA . GLY A 1 196 ? -19.573 -6.629 2.897 1.00 82.69 196 GLY A CA 1
ATOM 1514 C C . GLY A 1 196 ? -18.535 -6.439 1.777 1.00 82.69 196 GLY A C 1
ATOM 1515 O O . GLY A 1 196 ? -18.763 -6.857 0.645 1.00 82.69 196 GLY A O 1
ATOM 1516 N N . ARG A 1 197 ? -17.385 -5.815 2.065 1.00 83.44 197 ARG A N 1
ATOM 1517 C CA . ARG A 1 197 ? -16.286 -5.575 1.110 1.00 83.44 197 ARG A CA 1
ATOM 1518 C C . ARG A 1 197 ? -14.980 -6.042 1.733 1.00 83.44 197 ARG A C 1
ATOM 1520 O O . ARG A 1 197 ? -14.677 -5.671 2.865 1.00 83.44 197 ARG A O 1
ATOM 1527 N N . ARG A 1 198 ? -14.182 -6.835 1.018 1.00 88.25 198 ARG A N 1
ATOM 1528 C CA . ARG A 1 198 ? -13.013 -7.493 1.626 1.00 88.25 198 ARG A CA 1
ATOM 1529 C C . ARG A 1 198 ? -11.926 -6.481 2.004 1.00 88.25 198 ARG A C 1
ATOM 1531 O O . ARG A 1 198 ? -11.723 -5.531 1.257 1.00 88.25 198 ARG A O 1
ATOM 1538 N N . ILE A 1 199 ? -11.248 -6.665 3.137 1.00 91.00 199 ILE A N 1
ATOM 1539 C CA . ILE A 1 199 ? -9.985 -5.973 3.466 1.00 91.00 199 ILE A CA 1
ATOM 1540 C C . ILE A 1 199 ? -8.893 -7.035 3.523 1.00 91.00 199 ILE A C 1
ATOM 1542 O O . ILE A 1 199 ? -8.994 -7.982 4.303 1.00 91.00 199 ILE A O 1
ATOM 1546 N N . LYS A 1 200 ? -7.861 -6.900 2.695 1.00 90.56 200 LYS A N 1
ATOM 1547 C CA . LYS A 1 200 ? -6.668 -7.748 2.739 1.00 90.56 200 LYS A CA 1
ATOM 1548 C C . LYS A 1 200 ? -5.537 -6.973 3.383 1.00 90.56 200 LYS A C 1
ATOM 1550 O O . LYS A 1 200 ? -5.236 -5.879 2.939 1.00 90.56 200 LYS A O 1
ATOM 1555 N N . VAL A 1 201 ? -4.889 -7.555 4.383 1.00 90.44 201 VAL A N 1
ATOM 1556 C CA . VAL A 1 201 ? -3.700 -6.972 5.011 1.00 90.44 201 VAL A CA 1
ATOM 1557 C C . VAL A 1 201 ? -2.506 -7.861 4.678 1.00 90.44 201 VAL A C 1
ATOM 1559 O O . VAL A 1 201 ? -2.582 -9.075 4.888 1.00 90.44 201 VAL A O 1
ATOM 1562 N N . LYS A 1 202 ? -1.428 -7.304 4.116 1.00 86.75 202 LYS A N 1
ATOM 1563 C CA . LYS A 1 202 ? -0.287 -8.089 3.620 1.00 86.75 202 LYS A CA 1
ATOM 1564 C C . LYS A 1 202 ? 1.057 -7.446 3.955 1.00 86.75 202 LYS A C 1
ATOM 1566 O O . LYS A 1 202 ? 1.341 -6.329 3.540 1.00 86.75 202 LYS A O 1
ATOM 1571 N N . GLY A 1 203 ? 1.915 -8.213 4.623 1.00 82.94 203 GLY A N 1
ATOM 1572 C CA . GLY A 1 203 ? 3.321 -7.860 4.802 1.00 82.94 203 GLY A CA 1
ATOM 1573 C C . GLY A 1 203 ? 4.096 -8.066 3.502 1.00 82.94 203 GLY A C 1
ATOM 1574 O O . GLY A 1 203 ? 4.233 -9.201 3.019 1.00 82.94 203 GLY A O 1
ATOM 1575 N N . VAL A 1 204 ? 4.614 -6.988 2.935 1.00 77.31 204 VAL A N 1
ATOM 1576 C CA . VAL A 1 204 ? 5.484 -7.018 1.754 1.00 77.31 204 VAL A CA 1
ATOM 1577 C C . VAL A 1 204 ? 6.806 -6.364 2.110 1.00 77.31 204 VAL A C 1
ATOM 1579 O O . VAL A 1 204 ? 6.867 -5.562 3.036 1.00 77.31 204 VAL A O 1
ATOM 1582 N N . ASP A 1 205 ? 7.868 -6.738 1.409 1.00 70.56 205 ASP A N 1
ATOM 1583 C CA . ASP A 1 205 ? 9.144 -6.055 1.577 1.00 70.56 205 ASP A CA 1
ATOM 1584 C C . ASP A 1 205 ? 8.951 -4.692 0.906 1.00 70.56 205 ASP A C 1
ATOM 1586 O O . ASP A 1 205 ? 8.903 -4.617 -0.317 1.00 70.56 205 ASP A O 1
ATOM 1590 N N . LEU A 1 206 ? 8.692 -3.642 1.683 1.00 64.00 206 LEU A N 1
ATOM 1591 C CA . LEU A 1 206 ? 8.527 -2.270 1.196 1.00 64.00 206 LEU A CA 1
ATOM 1592 C C . LEU A 1 206 ? 9.871 -1.549 1.121 1.00 64.00 206 LEU A C 1
ATOM 1594 O O . LEU A 1 206 ? 9.899 -0.433 0.609 1.00 64.00 206 LEU A O 1
ATOM 1598 N N . GLY A 1 207 ? 10.957 -2.196 1.561 1.00 54.22 207 GLY A N 1
ATOM 1599 C CA . GLY A 1 207 ? 12.347 -1.738 1.481 1.00 54.22 207 GLY A CA 1
ATOM 1600 C C . GLY A 1 207 ? 12.658 -0.551 2.384 1.00 54.22 207 GLY A C 1
ATOM 1601 O O . GLY A 1 207 ? 13.723 0.043 2.273 1.00 54.22 207 GLY A O 1
ATOM 1602 N N . ALA A 1 208 ? 11.745 -0.199 3.284 1.00 54.31 208 ALA A N 1
ATOM 1603 C CA . ALA A 1 208 ? 11.900 0.956 4.143 1.00 54.31 208 ALA A CA 1
ATOM 1604 C C . ALA A 1 208 ? 12.249 0.540 5.566 1.00 54.31 208 ALA A C 1
ATOM 1606 O O . ALA A 1 208 ? 11.629 -0.338 6.158 1.00 54.31 208 ALA A O 1
ATOM 1607 N N . THR A 1 209 ? 13.215 1.236 6.158 1.00 43.00 209 THR A N 1
ATOM 1608 C CA . THR A 1 209 ? 13.531 1.127 7.588 1.00 43.00 209 THR A CA 1
ATOM 1609 C C . THR A 1 209 ? 12.535 1.899 8.470 1.00 43.00 209 THR A C 1
ATOM 1611 O O . THR A 1 209 ? 12.725 1.978 9.683 1.00 43.00 209 THR A O 1
ATOM 1614 N N . THR A 1 210 ? 11.464 2.463 7.893 1.00 47.84 210 THR A N 1
ATOM 1615 C CA . THR A 1 210 ? 10.506 3.373 8.549 1.00 47.84 210 THR A CA 1
ATOM 1616 C C . THR A 1 210 ? 9.047 3.116 8.142 1.00 47.84 210 THR A C 1
ATOM 1618 O O . THR A 1 210 ? 8.768 2.254 7.314 1.00 47.84 210 THR A O 1
ATOM 1621 N N . SER A 1 211 ? 8.111 3.782 8.836 1.00 53.53 211 SER A N 1
ATOM 1622 C CA . SER A 1 211 ? 6.646 3.594 8.881 1.00 53.53 211 SER A CA 1
ATOM 1623 C C . SER A 1 211 ? 5.917 3.751 7.541 1.00 53.53 211 SER A C 1
ATOM 1625 O O . SER A 1 211 ? 5.114 4.663 7.369 1.00 53.53 211 SER A O 1
ATOM 1627 N N . ILE A 1 212 ? 6.187 2.854 6.596 1.00 67.44 212 ILE A N 1
ATOM 1628 C CA . ILE A 1 212 ? 5.549 2.853 5.284 1.00 67.44 212 ILE A CA 1
ATOM 1629 C C . ILE A 1 212 ? 4.351 1.907 5.281 1.00 67.44 212 ILE A C 1
ATOM 1631 O O . ILE A 1 212 ? 4.477 0.715 5.585 1.00 67.44 212 ILE A O 1
ATOM 1635 N N . GLY A 1 213 ? 3.205 2.463 4.898 1.00 70.25 213 GLY A N 1
ATOM 1636 C CA . GLY A 1 213 ? 1.975 1.750 4.586 1.00 70.25 213 GLY A CA 1
ATOM 1637 C C . GLY A 1 213 ? 1.551 2.008 3.146 1.00 70.25 213 GLY A C 1
ATOM 1638 O O . GLY A 1 213 ? 1.990 2.970 2.512 1.00 70.25 213 GLY A O 1
ATOM 1639 N N . HIS A 1 214 ? 0.749 1.110 2.588 1.00 79.00 214 HIS A N 1
ATOM 1640 C CA . HIS A 1 214 ? 0.128 1.348 1.294 1.00 79.00 214 HIS A CA 1
ATOM 1641 C C . HIS A 1 214 ? -1.304 0.827 1.287 1.00 79.00 214 HIS A C 1
ATOM 1643 O O . HIS A 1 214 ? -1.538 -0.335 1.615 1.00 79.00 214 HIS A O 1
ATOM 1649 N N . LEU A 1 215 ? -2.254 1.658 0.880 1.00 82.12 215 LEU A N 1
ATOM 1650 C CA . LEU A 1 215 ? -3.663 1.321 0.784 1.00 82.12 215 LEU A CA 1
ATOM 1651 C C . LEU A 1 215 ? -4.135 1.386 -0.663 1.00 82.12 215 LEU A C 1
ATOM 1653 O O . LEU A 1 215 ? -3.981 2.389 -1.343 1.00 82.12 215 LEU A O 1
ATOM 1657 N N . VAL A 1 216 ? -4.784 0.325 -1.117 1.00 77.88 216 VAL A N 1
ATOM 1658 C CA . VAL A 1 216 ? -5.351 0.217 -2.460 1.00 77.88 216 VAL A CA 1
ATOM 1659 C C . VAL A 1 216 ? -6.838 -0.024 -2.337 1.00 77.88 216 VAL A C 1
ATOM 1661 O O . VAL A 1 216 ? -7.230 -1.063 -1.804 1.00 77.88 216 VAL A O 1
ATOM 1664 N N . GLN A 1 217 ? -7.664 0.895 -2.834 1.00 77.81 217 GLN A N 1
ATOM 1665 C CA . GLN A 1 217 ? -9.113 0.725 -2.830 1.00 77.81 217 GLN A CA 1
ATOM 1666 C C . GLN A 1 217 ? -9.615 0.242 -4.185 1.00 77.81 217 GLN A C 1
ATOM 1668 O O . GLN A 1 217 ? -9.518 0.936 -5.193 1.00 77.81 217 GLN A O 1
ATOM 1673 N N . GLN A 1 218 ? -10.216 -0.946 -4.206 1.00 75.00 218 GLN A N 1
ATOM 1674 C CA . GLN A 1 218 ? -10.842 -1.498 -5.407 1.00 75.00 218 GLN A CA 1
ATOM 1675 C C . GLN A 1 218 ? -12.328 -1.762 -5.159 1.00 75.00 218 GLN A C 1
ATOM 1677 O O . GLN A 1 218 ? -12.815 -1.806 -4.028 1.00 75.00 218 GLN A O 1
ATOM 1682 N N . SER A 1 219 ? -13.072 -2.002 -6.238 1.00 71.62 219 SER A N 1
ATOM 1683 C CA . SER A 1 219 ? -14.528 -2.200 -6.187 1.00 71.62 219 SER A CA 1
ATOM 1684 C C . SER A 1 219 ? -14.979 -3.357 -5.281 1.00 71.62 219 SER A C 1
ATOM 1686 O O . SER A 1 219 ? -16.087 -3.322 -4.748 1.00 71.62 219 SER A O 1
ATOM 1688 N N . ARG A 1 220 ? -14.138 -4.383 -5.080 1.00 74.75 220 ARG A N 1
ATOM 1689 C CA . ARG A 1 220 ? -14.474 -5.594 -4.300 1.00 74.75 220 ARG A CA 1
ATOM 1690 C C . ARG A 1 220 ? -13.560 -5.870 -3.110 1.00 74.75 220 ARG A C 1
ATOM 1692 O O . ARG A 1 220 ? -13.957 -6.588 -2.188 1.00 74.75 220 ARG A O 1
ATOM 1699 N N . VAL A 1 221 ? -12.343 -5.340 -3.129 1.00 82.31 221 VAL A N 1
ATOM 1700 C CA . VAL A 1 221 ? -11.340 -5.579 -2.095 1.00 82.31 221 VAL A CA 1
ATOM 1701 C C . VAL A 1 221 ? -10.514 -4.323 -1.897 1.00 82.31 221 VAL A C 1
ATOM 1703 O O . VAL A 1 221 ? -10.047 -3.733 -2.861 1.00 82.31 221 VAL A O 1
ATOM 1706 N N . ASP A 1 222 ? -10.321 -3.942 -0.643 1.00 87.38 222 ASP A N 1
ATOM 1707 C CA . ASP A 1 222 ? -9.298 -2.970 -0.292 1.00 87.38 222 ASP A CA 1
ATOM 1708 C C . ASP A 1 222 ? -8.076 -3.737 0.223 1.00 87.38 222 ASP A C 1
ATOM 1710 O O . ASP A 1 222 ? -8.224 -4.717 0.960 1.00 87.38 222 ASP A O 1
ATOM 1714 N N . SER A 1 223 ? -6.876 -3.334 -0.182 1.00 87.56 223 SER A N 1
ATOM 1715 C CA . SER A 1 223 ? -5.625 -3.984 0.216 1.00 87.56 223 SER A CA 1
ATOM 1716 C C . SER A 1 223 ? -4.746 -3.010 0.986 1.00 87.56 223 SER A C 1
ATOM 1718 O O . SER A 1 223 ? -4.388 -1.967 0.459 1.00 87.56 223 SER A O 1
ATOM 1720 N N . ILE A 1 224 ? -4.397 -3.371 2.215 1.00 88.94 224 ILE A N 1
ATOM 1721 C CA . ILE A 1 224 ? -3.449 -2.684 3.087 1.00 88.94 224 ILE A CA 1
ATOM 1722 C C . ILE A 1 224 ? -2.131 -3.457 3.044 1.00 88.94 224 ILE A C 1
ATOM 1724 O O . ILE A 1 224 ? -2.092 -4.659 3.324 1.00 88.94 224 ILE A O 1
ATOM 1728 N N . PHE A 1 225 ? -1.044 -2.771 2.736 1.00 85.69 225 PHE A N 1
ATOM 1729 C CA . PHE A 1 225 ? 0.306 -3.306 2.771 1.00 85.69 225 PHE A CA 1
ATOM 1730 C C . PHE A 1 225 ? 1.120 -2.606 3.848 1.00 85.69 225 PHE A C 1
ATOM 1732 O O . PHE A 1 225 ? 0.957 -1.414 4.090 1.00 85.69 225 PHE A O 1
ATOM 1739 N N . TYR A 1 226 ? 2.008 -3.364 4.477 1.00 82.00 226 TYR A N 1
ATOM 1740 C CA . TYR A 1 226 ? 2.938 -2.873 5.486 1.00 82.00 226 TYR A CA 1
ATOM 1741 C C . TYR A 1 226 ? 4.302 -3.543 5.296 1.00 82.00 226 TYR A C 1
ATOM 1743 O O . TYR A 1 226 ? 4.384 -4.618 4.690 1.00 82.00 226 TYR A O 1
ATOM 1751 N N . GLU A 1 227 ? 5.361 -2.932 5.830 1.00 80.94 227 GLU A N 1
ATOM 1752 C CA . GLU A 1 227 ? 6.714 -3.497 5.786 1.00 80.94 227 GLU A CA 1
ATOM 1753 C C . GLU A 1 227 ? 6.772 -4.803 6.588 1.00 80.94 227 GLU A C 1
ATOM 1755 O O . GLU A 1 227 ? 6.567 -4.817 7.805 1.00 80.94 227 GLU A O 1
ATOM 1760 N N . ARG A 1 228 ? 7.049 -5.920 5.911 1.00 81.31 228 ARG A N 1
ATOM 1761 C CA . ARG A 1 228 ? 7.030 -7.265 6.498 1.00 81.31 228 ARG A CA 1
ATOM 1762 C C . ARG A 1 228 ? 7.931 -7.373 7.724 1.00 81.31 228 ARG A C 1
ATOM 1764 O O . ARG A 1 228 ? 7.560 -8.066 8.672 1.00 81.31 228 ARG A O 1
ATOM 1771 N N . THR A 1 229 ? 9.086 -6.710 7.706 1.00 77.44 229 THR A N 1
ATOM 1772 C CA . THR A 1 229 ? 10.057 -6.754 8.809 1.00 77.44 229 THR A CA 1
ATOM 1773 C C . THR A 1 229 ? 9.814 -5.693 9.885 1.00 77.44 229 THR A C 1
ATOM 1775 O O . THR A 1 229 ? 10.621 -5.579 10.808 1.00 77.44 229 THR A O 1
ATOM 1778 N N . ALA A 1 230 ? 8.731 -4.912 9.801 1.00 74.88 230 ALA A N 1
ATOM 1779 C CA . ALA A 1 230 ? 8.430 -3.884 10.790 1.00 74.88 230 ALA A CA 1
ATOM 1780 C C . ALA A 1 230 ? 8.154 -4.494 12.182 1.00 74.88 230 ALA A C 1
ATOM 1782 O O . ALA A 1 230 ? 7.402 -5.471 12.294 1.00 74.88 230 ALA A O 1
ATOM 1783 N N . PRO A 1 231 ? 8.691 -3.900 13.268 1.00 79.44 231 PRO A N 1
ATOM 1784 C CA . PRO A 1 231 ? 8.316 -4.256 14.634 1.00 79.44 231 PRO A CA 1
ATOM 1785 C C . PRO A 1 231 ? 6.800 -4.174 14.850 1.00 79.44 231 PRO A C 1
ATOM 1787 O O . PRO A 1 231 ? 6.152 -3.263 14.336 1.00 79.44 231 PRO A O 1
ATOM 1790 N N . ALA A 1 232 ? 6.236 -5.075 15.663 1.00 82.44 232 ALA A N 1
ATOM 1791 C CA . ALA A 1 232 ? 4.785 -5.166 15.865 1.00 82.44 232 ALA A CA 1
ATOM 1792 C C . ALA A 1 232 ? 4.109 -3.819 16.208 1.00 82.44 232 ALA A C 1
ATOM 1794 O O . ALA A 1 232 ? 3.143 -3.481 15.532 1.00 82.44 232 ALA A O 1
ATOM 1795 N N . PRO A 1 233 ? 4.633 -2.975 17.125 1.00 79.06 233 PRO A N 1
ATOM 1796 C CA . PRO A 1 233 ? 4.030 -1.667 17.391 1.00 79.06 233 PRO A CA 1
ATOM 1797 C C . PRO A 1 233 ? 3.977 -0.735 16.172 1.00 79.06 233 PRO A C 1
ATOM 1799 O O . PRO A 1 233 ? 3.023 0.024 16.031 1.00 79.06 233 PRO A O 1
ATOM 1802 N N . GLN A 1 234 ? 4.995 -0.783 15.307 1.00 78.50 234 GLN A N 1
ATOM 1803 C CA . GLN A 1 234 ? 5.064 0.020 14.085 1.00 78.50 234 GLN A CA 1
ATOM 1804 C C . GLN A 1 234 ? 4.113 -0.531 13.022 1.00 78.50 234 GLN A C 1
ATOM 1806 O O . GLN A 1 234 ? 3.350 0.231 12.441 1.00 78.50 234 GLN A O 1
ATOM 1811 N N . ARG A 1 235 ? 4.113 -1.851 12.807 1.00 85.81 235 ARG A N 1
ATOM 1812 C CA . ARG A 1 235 ? 3.156 -2.533 11.925 1.00 85.81 235 ARG A CA 1
ATOM 1813 C C . ARG A 1 235 ? 1.717 -2.188 12.303 1.00 85.81 235 ARG A C 1
ATOM 1815 O O . ARG A 1 235 ? 0.921 -1.847 11.436 1.00 85.81 235 ARG A O 1
ATOM 1822 N N . ASP A 1 236 ? 1.392 -2.294 13.586 1.00 87.38 236 ASP A N 1
ATOM 1823 C CA . ASP A 1 236 ? 0.039 -2.088 14.095 1.00 87.38 236 ASP A CA 1
ATOM 1824 C C . ASP A 1 236 ? -0.418 -0.641 13.879 1.00 87.38 236 ASP A C 1
ATOM 1826 O O . ASP A 1 236 ? -1.552 -0.410 13.462 1.00 87.38 236 ASP A O 1
ATOM 1830 N N . LEU A 1 237 ? 0.486 0.324 14.088 1.00 85.69 237 LEU A N 1
ATOM 1831 C CA . LEU A 1 237 ? 0.230 1.736 13.815 1.00 85.69 237 LEU A CA 1
ATOM 1832 C C . LEU A 1 237 ? 0.031 2.002 12.316 1.00 85.69 237 LEU A C 1
ATOM 1834 O O . LEU A 1 237 ? -0.913 2.696 11.957 1.00 85.69 237 LEU A O 1
ATOM 1838 N N . VAL A 1 238 ? 0.861 1.410 11.450 1.00 85.56 238 VAL A N 1
ATOM 1839 C CA . VAL A 1 238 ? 0.720 1.520 9.988 1.00 85.56 238 VAL A CA 1
ATOM 1840 C C . VAL A 1 238 ? -0.627 0.959 9.529 1.00 85.56 238 VAL A C 1
ATOM 1842 O O . VAL A 1 238 ? -1.355 1.620 8.800 1.00 85.56 238 VAL A O 1
ATOM 1845 N N . ILE A 1 239 ? -1.011 -0.233 9.991 1.00 90.56 239 ILE A N 1
ATOM 1846 C CA . ILE A 1 239 ? -2.309 -0.823 9.630 1.00 90.56 239 ILE A CA 1
ATOM 1847 C C . ILE A 1 239 ? -3.460 0.063 10.119 1.00 90.56 239 ILE A C 1
ATOM 1849 O O . ILE A 1 239 ? -4.427 0.263 9.385 1.00 90.56 239 ILE A O 1
ATOM 1853 N N . ALA A 1 240 ? -3.368 0.600 11.338 1.00 91.38 240 ALA A N 1
ATOM 1854 C CA . ALA A 1 240 ? -4.380 1.501 11.877 1.00 91.38 240 ALA A CA 1
ATOM 1855 C C . ALA A 1 240 ? -4.475 2.814 11.078 1.00 91.38 240 ALA A C 1
ATOM 1857 O O . ALA A 1 240 ? -5.583 3.288 10.847 1.00 91.38 240 ALA A O 1
ATOM 1858 N N . HIS A 1 241 ? -3.352 3.360 10.604 1.00 91.06 241 HIS A N 1
ATOM 1859 C CA . HIS A 1 241 ? -3.299 4.544 9.734 1.00 91.06 241 HIS A CA 1
ATOM 1860 C C . HIS A 1 241 ? -4.069 4.325 8.436 1.00 91.06 241 HIS A C 1
ATOM 1862 O O . HIS A 1 241 ? -5.016 5.055 8.135 1.00 91.06 241 HIS A O 1
ATOM 1868 N N . GLU A 1 242 ? -3.754 3.245 7.721 1.00 91.50 242 GLU A N 1
ATOM 1869 C CA . GLU A 1 242 ? -4.464 2.896 6.487 1.00 91.50 242 GLU A CA 1
ATOM 1870 C C . GLU A 1 242 ? -5.949 2.603 6.741 1.00 91.50 242 GLU A C 1
ATOM 1872 O O . GLU A 1 242 ? -6.826 2.921 5.932 1.00 91.50 242 GLU A O 1
ATOM 1877 N N . LEU A 1 243 ? -6.275 2.040 7.905 1.00 92.06 243 LEU A N 1
ATOM 1878 C CA . LEU A 1 243 ? -7.658 1.819 8.299 1.00 92.06 243 LEU A CA 1
ATOM 1879 C C . LEU A 1 243 ? -8.425 3.132 8.490 1.00 92.06 243 LEU A C 1
ATOM 1881 O O . LEU A 1 243 ? -9.604 3.182 8.143 1.00 92.06 243 LEU A O 1
ATOM 1885 N N . ILE A 1 244 ? -7.800 4.196 8.999 1.00 90.75 244 ILE A N 1
ATOM 1886 C CA . ILE A 1 244 ? -8.464 5.500 9.107 1.00 90.75 244 ILE A CA 1
ATOM 1887 C C . ILE A 1 244 ? -8.719 6.092 7.721 1.00 90.75 244 ILE A C 1
ATOM 1889 O O . ILE A 1 244 ? -9.828 6.571 7.486 1.00 90.75 244 ILE A O 1
ATOM 1893 N N . HIS A 1 245 ? -7.785 5.979 6.769 1.00 89.06 245 HIS A N 1
ATOM 1894 C CA . HIS A 1 245 ? -8.049 6.378 5.379 1.00 89.06 245 HIS A CA 1
ATOM 1895 C C . HIS A 1 245 ? -9.266 5.662 4.792 1.00 89.06 245 HIS A C 1
ATOM 1897 O O . HIS A 1 245 ? -10.097 6.297 4.133 1.00 89.06 245 HIS A O 1
ATOM 1903 N N . LEU A 1 246 ? -9.416 4.365 5.087 1.00 88.88 246 LEU A N 1
ATOM 1904 C CA . LEU A 1 246 ? -10.630 3.625 4.762 1.00 88.88 246 LEU A CA 1
ATOM 1905 C C . LEU A 1 246 ? -11.837 4.221 5.486 1.00 88.88 246 LEU A C 1
ATOM 1907 O O . LEU A 1 246 ? -12.755 4.677 4.818 1.00 88.88 246 LEU A O 1
ATOM 1911 N N . LEU A 1 247 ? -11.848 4.257 6.819 1.00 88.69 247 LEU A N 1
ATOM 1912 C CA . LEU A 1 247 ? -12.988 4.696 7.638 1.00 88.69 247 LEU A CA 1
ATOM 1913 C C . LEU A 1 247 ? -13.466 6.122 7.314 1.00 88.69 247 LEU A C 1
ATOM 1915 O O . LEU A 1 247 ? -14.650 6.434 7.447 1.00 88.69 247 LEU A O 1
ATOM 1919 N N . ARG A 1 248 ? -12.559 6.978 6.856 1.00 87.75 248 ARG A N 1
ATOM 1920 C CA . ARG A 1 248 ? -12.825 8.376 6.520 1.00 87.75 248 ARG A CA 1
ATOM 1921 C C . ARG A 1 248 ? -13.030 8.632 5.032 1.00 87.75 248 ARG A C 1
ATOM 1923 O O . ARG A 1 248 ? -13.370 9.749 4.657 1.00 87.75 248 ARG A O 1
ATOM 1930 N N . ARG A 1 249 ? -12.878 7.601 4.191 1.00 84.50 249 ARG A N 1
ATOM 1931 C CA . ARG A 1 249 ? -12.961 7.694 2.723 1.00 84.50 249 ARG A CA 1
ATOM 1932 C C . ARG A 1 249 ? -12.064 8.805 2.174 1.00 84.50 249 ARG A C 1
ATOM 1934 O O . ARG A 1 249 ? -12.494 9.647 1.394 1.00 84.50 249 ARG A O 1
ATOM 1941 N N . HIS A 1 250 ? -10.807 8.811 2.608 1.00 82.25 250 HIS A N 1
ATOM 1942 C CA . HIS A 1 250 ? -9.801 9.757 2.112 1.00 82.25 250 HIS A CA 1
ATOM 1943 C C . HIS A 1 250 ? -9.376 9.488 0.660 1.00 82.25 250 HIS A C 1
ATOM 1945 O O . HIS A 1 250 ? -8.696 10.319 0.056 1.00 82.25 250 HIS A O 1
ATOM 1951 N N . LEU A 1 251 ? -9.787 8.342 0.122 1.00 74.50 251 LEU A N 1
ATOM 1952 C CA . LEU A 1 251 ? -9.498 7.852 -1.214 1.00 74.50 251 LEU A CA 1
ATOM 1953 C C . LEU A 1 251 ? -10.801 7.573 -1.961 1.00 74.50 251 LEU A C 1
ATOM 1955 O O . LEU A 1 251 ? -11.805 7.183 -1.349 1.00 74.50 251 LEU A O 1
ATOM 1959 N N . ASP A 1 252 ? -10.761 7.786 -3.272 1.00 68.25 252 ASP A N 1
ATOM 1960 C CA . ASP A 1 252 ? -11.821 7.393 -4.186 1.00 68.25 252 ASP A CA 1
ATOM 1961 C C . ASP A 1 252 ? -11.606 5.943 -4.662 1.00 68.25 252 ASP A C 1
ATOM 1963 O O . ASP A 1 252 ? -10.551 5.328 -4.486 1.00 68.25 252 ASP A O 1
ATOM 1967 N N . PHE A 1 253 ? -12.643 5.336 -5.240 1.00 64.56 253 PHE A N 1
ATOM 1968 C CA . PHE A 1 253 ? -12.512 3.989 -5.795 1.00 64.56 253 PHE A CA 1
ATOM 1969 C C . PHE A 1 253 ? -11.559 3.988 -6.990 1.00 64.56 253 PHE A C 1
ATOM 1971 O O . PHE A 1 253 ? -11.750 4.769 -7.915 1.00 64.56 253 PHE A O 1
ATOM 1978 N N . GLY A 1 254 ? -10.613 3.046 -7.010 1.00 58.50 254 GLY A N 1
ATOM 1979 C CA . GLY A 1 254 ? -9.566 3.013 -8.032 1.00 58.50 254 GLY A CA 1
ATOM 1980 C C . GLY A 1 254 ? -8.317 3.795 -7.628 1.00 58.50 254 GLY A C 1
ATOM 1981 O O . GLY A 1 254 ? -7.319 3.716 -8.344 1.00 58.50 254 GLY A O 1
ATOM 1982 N N . ASP A 1 255 ? -8.334 4.467 -6.473 1.00 67.94 255 ASP A N 1
ATOM 1983 C CA . ASP A 1 255 ? -7.159 5.134 -5.929 1.00 67.94 255 ASP A CA 1
ATOM 1984 C C . ASP A 1 255 ? -6.268 4.150 -5.159 1.00 67.94 255 ASP A C 1
ATOM 1986 O O . ASP A 1 255 ? -6.719 3.247 -4.439 1.00 67.94 255 ASP A O 1
ATOM 1990 N N . ALA A 1 256 ? -4.964 4.386 -5.252 1.00 70.12 256 ALA A N 1
ATOM 1991 C CA . ALA A 1 256 ? -3.967 3.816 -4.359 1.00 70.12 256 ALA A CA 1
ATOM 1992 C C . ALA A 1 256 ? -3.209 4.915 -3.614 1.00 70.12 256 ALA A C 1
ATOM 1994 O O . ALA A 1 256 ? -2.899 5.955 -4.188 1.00 70.12 256 ALA A O 1
ATOM 1995 N N . LEU A 1 257 ? -2.831 4.656 -2.369 1.00 68.31 257 LEU A N 1
ATOM 1996 C CA . LEU A 1 257 ? -2.173 5.586 -1.464 1.00 68.31 257 LEU A CA 1
ATOM 1997 C C . LEU A 1 257 ? -0.927 4.942 -0.871 1.00 68.31 257 LEU A C 1
ATOM 1999 O O . LEU A 1 257 ? -1.030 3.855 -0.318 1.00 68.31 257 LEU A O 1
ATOM 2003 N N . THR A 1 258 ? 0.239 5.580 -0.965 1.00 66.75 258 THR A N 1
ATOM 2004 C CA . THR A 1 258 ? 1.436 5.136 -0.226 1.00 66.75 258 THR A CA 1
ATOM 2005 C C . THR A 1 258 ? 1.782 6.145 0.849 1.00 66.75 258 THR A C 1
ATOM 2007 O O . THR A 1 258 ? 2.170 7.258 0.507 1.00 66.75 258 THR A O 1
ATOM 2010 N N . CYS A 1 259 ? 1.724 5.766 2.118 1.00 67.69 259 CYS A N 1
ATOM 2011 C CA . CYS A 1 259 ? 2.092 6.636 3.227 1.00 67.69 259 CYS A CA 1
ATOM 2012 C C . CYS A 1 259 ? 3.572 6.489 3.603 1.00 67.69 259 CYS A C 1
ATOM 2014 O O . CYS A 1 259 ? 4.128 5.393 3.556 1.00 67.69 259 CYS A O 1
ATOM 2016 N N . GLY A 1 260 ? 4.219 7.600 3.974 1.00 58.12 260 GLY A N 1
ATOM 2017 C CA . GLY A 1 260 ? 5.615 7.611 4.435 1.00 58.12 260 GLY A CA 1
ATOM 2018 C C . GLY A 1 260 ? 6.677 7.774 3.342 1.00 58.12 260 GLY A C 1
ATOM 2019 O O . GLY A 1 260 ? 7.829 7.418 3.575 1.00 58.12 260 GLY A O 1
A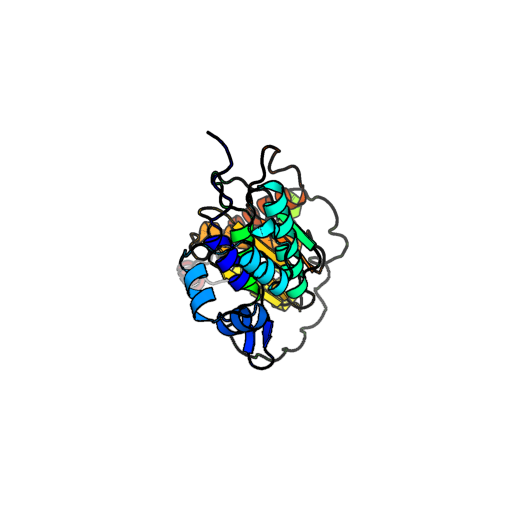TOM 2020 N N . ALA A 1 261 ? 6.319 8.297 2.162 1.00 48.06 261 ALA A N 1
ATOM 2021 C CA . ALA A 1 261 ? 7.277 8.617 1.099 1.00 48.06 261 ALA A CA 1
ATOM 2022 C C . ALA A 1 261 ? 7.764 10.081 1.211 1.00 48.06 261 ALA A C 1
ATOM 2024 O O . ALA A 1 261 ? 6.952 11.009 1.243 1.00 48.06 261 ALA A O 1
ATOM 2025 N N . ASP A 1 262 ? 9.084 10.296 1.273 1.00 45.25 262 ASP A N 1
ATOM 2026 C CA . ASP A 1 262 ? 9.707 11.628 1.350 1.00 45.25 262 ASP A CA 1
ATOM 2027 C C . ASP A 1 262 ? 9.733 12.315 -0.028 1.00 45.25 262 ASP A C 1
ATOM 2029 O O . ASP A 1 262 ? 10.214 11.746 -1.008 1.00 45.25 262 ASP A O 1
ATOM 2033 N N . LEU A 1 263 ? 9.222 13.549 -0.103 1.00 42.06 263 LEU A N 1
ATOM 2034 C CA . LEU A 1 263 ? 9.343 14.444 -1.260 1.00 42.06 263 LEU A CA 1
ATOM 2035 C C . LEU A 1 263 ? 9.522 15.903 -0.799 1.00 42.06 263 LEU A C 1
ATOM 2037 O O . LEU A 1 263 ? 8.786 16.790 -1.228 1.00 42.06 263 LEU A O 1
ATOM 2041 N N . GLY A 1 264 ? 10.506 16.169 0.061 1.00 38.31 264 GLY A N 1
ATOM 2042 C CA . GLY A 1 264 ? 11.044 17.520 0.242 1.00 38.31 264 GLY A CA 1
ATOM 2043 C C . GLY A 1 264 ? 10.156 18.516 1.004 1.00 38.31 264 GLY A C 1
ATOM 2044 O O . GLY A 1 264 ? 8.996 18.284 1.330 1.00 38.31 264 GLY A O 1
ATOM 2045 N N . THR A 1 265 ? 10.778 19.639 1.357 1.00 36.66 265 THR A N 1
ATOM 2046 C CA . THR A 1 265 ? 10.443 20.545 2.465 1.00 36.66 265 THR A CA 1
ATOM 2047 C C . THR A 1 265 ? 9.100 21.277 2.349 1.00 36.66 265 THR A C 1
ATOM 2049 O O . THR A 1 265 ? 9.093 22.451 2.003 1.00 36.66 265 THR A O 1
ATOM 2052 N N . GLU A 1 266 ? 7.990 20.647 2.739 1.00 41.34 266 GLU A N 1
ATOM 2053 C CA . GLU A 1 266 ? 6.798 21.329 3.276 1.00 41.34 266 GLU A CA 1
ATOM 2054 C C . GLU A 1 266 ? 6.091 20.436 4.314 1.00 41.34 266 GLU A C 1
ATOM 2056 O O . GLU A 1 266 ? 5.943 19.232 4.112 1.00 41.34 266 GLU A O 1
ATOM 2061 N N . ASN A 1 267 ? 5.697 21.041 5.443 1.00 41.28 267 ASN A N 1
ATOM 2062 C CA . ASN A 1 267 ? 5.203 20.408 6.675 1.00 41.28 267 ASN A CA 1
ATOM 2063 C C . ASN A 1 267 ? 4.235 19.226 6.448 1.00 41.28 267 ASN A C 1
ATOM 2065 O O . ASN A 1 267 ? 3.198 19.389 5.811 1.00 41.28 267 ASN A O 1
ATOM 2069 N N . ALA A 1 268 ? 4.511 18.086 7.096 1.00 41.12 268 ALA A N 1
ATOM 2070 C CA . ALA A 1 268 ? 3.750 16.822 7.073 1.00 41.12 268 ALA A CA 1
ATOM 2071 C C . ALA A 1 268 ? 2.298 16.890 7.619 1.00 41.12 268 ALA A C 1
ATOM 2073 O O . ALA A 1 268 ? 1.667 15.868 7.852 1.00 41.12 268 ALA A O 1
ATOM 2074 N N . TYR A 1 269 ? 1.770 18.098 7.828 1.00 46.78 269 TYR A N 1
ATOM 2075 C CA . TYR A 1 269 ? 0.416 18.385 8.309 1.00 46.78 269 TYR A CA 1
ATOM 2076 C C . TYR A 1 269 ? -0.385 19.273 7.344 1.00 46.78 269 TYR A C 1
ATOM 2078 O O . TYR A 1 269 ? -1.433 19.795 7.719 1.00 46.78 269 TYR A O 1
ATOM 2086 N N . SER A 1 270 ? 0.103 19.506 6.122 1.00 49.59 270 SER A N 1
ATOM 2087 C CA . SER A 1 270 ? -0.604 20.346 5.147 1.00 49.59 270 SER A CA 1
ATOM 2088 C C . SER A 1 270 ? -1.860 19.686 4.564 1.00 49.59 270 SER A C 1
ATOM 2090 O O . SER A 1 270 ? -2.744 20.405 4.101 1.00 49.59 270 SER A O 1
ATOM 2092 N N . ASP A 1 271 ? -1.984 18.354 4.640 1.00 71.56 271 ASP A N 1
ATOM 2093 C CA . ASP A 1 271 ? -3.220 17.631 4.326 1.00 71.56 271 ASP A CA 1
ATOM 2094 C C . ASP A 1 271 ? -3.917 17.175 5.617 1.00 71.56 271 ASP A C 1
ATOM 2096 O O . ASP A 1 271 ? -3.395 16.371 6.393 1.00 71.56 271 ASP A O 1
ATOM 2100 N N . TRP A 1 272 ? -5.125 17.690 5.847 1.00 77.12 272 TRP A N 1
ATOM 2101 C CA . TRP A 1 272 ? -5.952 17.331 6.998 1.00 77.12 272 TRP A CA 1
ATOM 2102 C C . TRP A 1 272 ? -6.306 15.837 7.019 1.00 77.12 272 TRP A C 1
ATOM 2104 O O . TRP A 1 272 ? -6.512 15.285 8.097 1.00 77.12 272 TRP A O 1
ATOM 2114 N N . ARG A 1 273 ? -6.327 15.167 5.858 1.00 82.44 273 ARG A N 1
ATOM 2115 C CA . ARG A 1 273 ? -6.599 13.725 5.738 1.00 82.44 273 ARG A CA 1
ATOM 2116 C C . ARG A 1 273 ? -5.493 12.879 6.362 1.00 82.44 273 ARG A C 1
ATOM 2118 O O . ARG A 1 273 ? -5.780 11.874 7.008 1.00 82.44 273 ARG A O 1
ATOM 2125 N N . GLU A 1 274 ? -4.241 13.304 6.206 1.00 76.31 274 GLU A N 1
ATOM 2126 C CA . GLU A 1 274 ? -3.080 12.650 6.822 1.00 76.31 274 GLU A CA 1
ATOM 2127 C C . GLU A 1 274 ? -3.027 12.905 8.321 1.00 76.31 274 GLU A C 1
ATOM 2129 O O . GLU A 1 274 ? -2.768 11.989 9.099 1.00 76.31 274 GLU A O 1
ATOM 2134 N N . TRP A 1 275 ? -3.334 14.137 8.739 1.00 82.69 275 TRP A N 1
ATOM 2135 C CA . TRP A 1 275 ? -3.468 14.450 10.158 1.00 82.69 275 TRP A CA 1
ATOM 2136 C C . TRP A 1 275 ? -4.531 13.560 10.814 1.00 82.69 275 TRP A C 1
ATOM 2138 O O . TRP A 1 275 ? -4.285 12.989 11.875 1.00 82.69 275 TRP A O 1
ATOM 2148 N N . GLU A 1 276 ? -5.688 13.394 10.169 1.00 87.12 276 GLU A N 1
ATOM 2149 C CA . GLU A 1 276 ? -6.747 12.518 10.667 1.00 87.12 276 GLU A CA 1
ATOM 2150 C C . GLU A 1 276 ? -6.306 11.057 10.740 1.00 87.12 276 GLU A C 1
ATOM 2152 O O . GLU A 1 276 ? -6.588 10.393 11.738 1.00 87.12 276 GLU A O 1
ATOM 2157 N N . ALA A 1 277 ? -5.614 10.565 9.710 1.00 88.06 277 ALA A N 1
ATOM 2158 C CA . ALA A 1 277 ? -5.119 9.197 9.671 1.00 88.06 277 ALA A CA 1
ATOM 2159 C C . ALA A 1 277 ? -4.107 8.915 10.785 1.00 88.06 277 ALA A C 1
ATOM 2161 O O . ALA A 1 277 ? -4.290 7.961 11.543 1.00 88.06 277 ALA A O 1
ATOM 2162 N N . GLU A 1 278 ? -3.133 9.803 10.980 1.00 83.50 278 GLU A N 1
ATOM 2163 C CA . GLU A 1 278 ? -2.119 9.674 12.028 1.00 83.50 278 GLU A CA 1
ATOM 2164 C C . GLU A 1 278 ? -2.742 9.769 13.432 1.00 83.50 278 GLU A C 1
ATOM 2166 O O . GLU A 1 278 ? -2.464 8.949 14.314 1.00 83.50 278 GLU A O 1
ATOM 2171 N N . VAL A 1 279 ? -3.610 10.760 13.667 1.00 84.12 279 VAL A N 1
ATOM 2172 C CA . VAL A 1 279 ? -4.258 10.954 14.974 1.00 84.12 279 VAL A CA 1
ATOM 2173 C C . VAL A 1 279 ? -5.215 9.805 15.282 1.00 84.12 279 VAL A C 1
ATOM 2175 O O . VAL A 1 279 ? -5.157 9.241 16.377 1.00 84.12 279 VAL A O 1
ATOM 2178 N N . GLY A 1 280 ? -6.047 9.405 14.321 1.00 88.50 280 GLY A N 1
ATOM 2179 C CA . GLY A 1 280 ? -6.957 8.272 14.462 1.00 88.50 280 GLY A CA 1
ATOM 2180 C C . GLY A 1 280 ? -6.218 6.953 14.696 1.00 88.50 280 GLY A C 1
ATOM 2181 O O . GLY A 1 280 ? -6.624 6.170 15.556 1.00 88.50 280 GLY A O 1
ATOM 2182 N N . ALA A 1 281 ? -5.087 6.725 14.022 1.00 90.12 281 ALA A N 1
ATOM 2183 C CA . ALA A 1 281 ? -4.259 5.537 14.222 1.00 90.12 281 ALA A CA 1
ATOM 2184 C C . ALA A 1 281 ? -3.695 5.461 15.643 1.00 90.12 281 ALA A C 1
ATOM 2186 O O . ALA A 1 281 ? -3.722 4.399 16.269 1.00 90.12 281 ALA A O 1
ATOM 2187 N N . ARG A 1 282 ? -3.225 6.591 16.186 1.00 85.69 282 ARG A N 1
ATOM 2188 C CA . ARG A 1 282 ? -2.731 6.674 17.570 1.00 85.69 282 ARG A CA 1
ATOM 2189 C C . ARG A 1 282 ? -3.839 6.459 18.593 1.00 85.69 282 ARG A C 1
ATOM 2191 O O . ARG A 1 282 ? -3.601 5.780 19.590 1.00 85.69 282 ARG A O 1
ATOM 2198 N N . ILE A 1 283 ? -5.034 6.993 18.340 1.00 89.44 283 ILE A N 1
ATOM 2199 C CA . ILE A 1 283 ? -6.217 6.742 19.172 1.00 89.44 283 ILE A CA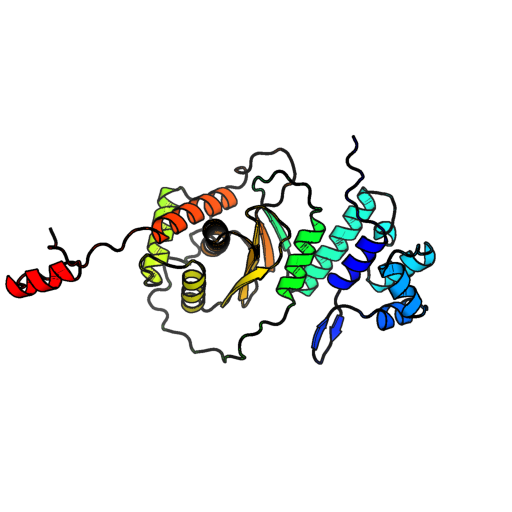 1
ATOM 2200 C C . ILE A 1 283 ? -6.532 5.245 19.174 1.00 89.44 283 ILE A C 1
ATOM 2202 O O . ILE A 1 283 ? -6.580 4.636 20.240 1.00 89.44 283 ILE A O 1
ATOM 2206 N N . LEU A 1 284 ? -6.671 4.630 17.998 1.00 89.81 284 LEU A N 1
ATOM 2207 C CA . LEU A 1 284 ? -6.911 3.194 17.847 1.00 89.81 284 LEU A CA 1
ATOM 2208 C C . LEU A 1 284 ? -5.842 2.356 18.561 1.00 89.81 284 LEU A C 1
ATOM 2210 O O . LEU A 1 284 ? -6.178 1.475 19.349 1.00 89.81 284 LEU A O 1
ATOM 2214 N N . ALA A 1 285 ? -4.560 2.663 18.365 1.00 86.94 285 ALA A N 1
ATOM 2215 C CA . ALA A 1 285 ? -3.462 1.970 19.037 1.00 86.94 285 ALA A CA 1
ATOM 2216 C C . ALA A 1 285 ? -3.488 2.145 20.568 1.00 86.94 285 ALA A C 1
ATOM 2218 O O . ALA A 1 285 ? -3.102 1.229 21.299 1.00 86.94 285 ALA A O 1
ATOM 2219 N N . GLY A 1 286 ? -3.941 3.300 21.063 1.00 85.06 286 GLY A N 1
ATOM 2220 C CA . GLY A 1 286 ? -4.181 3.543 22.485 1.00 85.06 286 GLY A CA 1
ATOM 2221 C C . GLY A 1 286 ? -5.314 2.670 23.025 1.00 85.06 286 GLY A C 1
ATOM 2222 O O . GLY A 1 286 ? -5.106 1.928 23.986 1.00 85.06 286 GLY A O 1
ATOM 2223 N N . LEU A 1 287 ? -6.468 2.682 22.350 1.00 87.62 287 LEU A N 1
ATOM 2224 C CA . LEU A 1 287 ? -7.641 1.869 22.692 1.00 87.62 287 LEU A CA 1
ATOM 2225 C C . LEU A 1 287 ? -7.330 0.365 22.661 1.00 87.62 287 LEU A C 1
ATOM 2227 O O . LEU A 1 287 ? -7.811 -0.375 23.513 1.00 87.62 287 LEU A O 1
ATOM 2231 N N . ALA A 1 288 ? -6.485 -0.096 21.733 1.00 84.25 288 ALA A N 1
ATOM 2232 C CA . ALA A 1 288 ? -6.035 -1.490 21.647 1.00 84.25 288 ALA A CA 1
ATOM 2233 C C . ALA A 1 288 ? -5.275 -1.969 22.886 1.00 84.25 288 ALA A C 1
ATOM 2235 O O . ALA A 1 288 ? -5.238 -3.167 23.167 1.00 84.25 288 ALA A O 1
ATOM 2236 N N . ARG A 1 289 ? -4.643 -1.047 23.615 1.00 77.69 289 ARG A N 1
ATOM 2237 C CA . ARG A 1 289 ? -3.814 -1.342 24.789 1.00 77.69 289 ARG A CA 1
ATOM 2238 C C . ARG A 1 289 ? -4.539 -1.082 26.106 1.00 77.69 289 ARG A C 1
ATOM 2240 O O . ARG A 1 289 ? -3.971 -1.375 27.160 1.00 77.69 289 ARG A O 1
ATOM 2247 N N . GLU A 1 290 ? -5.762 -0.550 26.069 1.00 75.50 290 GLU A N 1
ATOM 2248 C CA . GLU A 1 290 ? -6.579 -0.397 27.271 1.00 75.50 290 GLU A CA 1
ATOM 2249 C C . GLU A 1 290 ? -6.798 -1.774 27.910 1.00 75.50 290 GLU A C 1
ATOM 2251 O O . GLU A 1 290 ? -7.186 -2.740 27.255 1.00 75.50 290 GLU A O 1
ATOM 2256 N N . ARG A 1 291 ? -6.526 -1.901 29.212 1.00 60.19 291 ARG A N 1
ATOM 2257 C CA . ARG A 1 291 ? -6.864 -3.142 29.913 1.00 60.19 291 ARG A CA 1
ATOM 2258 C C . ARG A 1 291 ? -8.389 -3.286 29.921 1.00 60.19 291 ARG A C 1
ATOM 2260 O O . ARG A 1 291 ? -9.059 -2.295 30.225 1.00 60.19 291 ARG A O 1
ATOM 2267 N N . PRO A 1 292 ? -8.942 -4.482 29.637 1.00 57.75 292 PRO A N 1
ATOM 2268 C CA . PRO A 1 292 ? -10.369 -4.702 29.790 1.00 57.75 292 PRO A CA 1
ATOM 2269 C C . PRO A 1 292 ? -10.784 -4.269 31.196 1.00 57.75 292 PRO A C 1
ATOM 2271 O O . PRO A 1 292 ? -10.116 -4.616 32.175 1.00 57.75 292 PRO A O 1
ATOM 2274 N N . ARG A 1 293 ? -11.861 -3.480 31.296 1.00 58.12 293 ARG A N 1
ATOM 2275 C CA . ARG A 1 293 ? -12.437 -3.155 32.604 1.00 58.12 293 ARG A CA 1
ATOM 2276 C C . ARG A 1 293 ? -12.745 -4.478 33.316 1.00 58.12 293 ARG A C 1
ATOM 2278 O O . ARG A 1 293 ? -13.271 -5.381 32.658 1.00 58.12 293 ARG A O 1
ATOM 2285 N N . PRO A 1 294 ? -12.404 -4.619 34.608 1.00 59.53 294 PRO A N 1
ATOM 2286 C CA . PRO A 1 294 ? -12.693 -5.847 35.326 1.00 59.53 294 PRO A CA 1
ATOM 2287 C C . PRO A 1 294 ? -14.196 -6.122 35.261 1.00 59.53 294 PRO A C 1
ATOM 2289 O O . PRO A 1 294 ? -15.009 -5.192 35.269 1.00 59.53 294 PRO A O 1
ATOM 2292 N N . ASN A 1 295 ? -14.568 -7.392 35.115 1.00 66.06 295 ASN A N 1
ATOM 2293 C CA . ASN A 1 295 ? -15.971 -7.747 34.950 1.00 66.06 295 ASN A CA 1
ATOM 2294 C C . ASN A 1 295 ? -16.755 -7.316 36.197 1.00 66.06 295 ASN A C 1
ATOM 2296 O O . ASN A 1 295 ? -16.373 -7.634 37.319 1.00 66.06 295 ASN A O 1
ATOM 2300 N N . GLY A 1 296 ? -17.856 -6.596 35.998 1.00 68.31 296 GLY A N 1
ATOM 2301 C CA . GLY A 1 296 ? -18.717 -6.186 37.100 1.00 68.31 296 GLY A CA 1
ATOM 2302 C C . GLY A 1 296 ? -19.467 -7.375 37.693 1.00 68.31 296 GLY A C 1
ATOM 2303 O O . GLY A 1 296 ? -20.057 -8.170 36.955 1.00 68.31 296 GLY A O 1
ATOM 2304 N N . LEU A 1 297 ? -19.470 -7.491 39.016 1.00 72.81 297 LEU A N 1
ATOM 2305 C CA . LEU A 1 297 ? -20.342 -8.411 39.732 1.00 72.81 297 LEU A CA 1
ATOM 2306 C C . LEU A 1 297 ? -21.793 -7.954 39.613 1.00 72.81 297 LEU A C 1
ATOM 2308 O O . LEU A 1 297 ? -22.107 -6.771 39.732 1.00 72.81 297 LEU A O 1
ATOM 2312 N N . ARG A 1 298 ? -22.699 -8.911 39.388 1.00 73.25 298 ARG A N 1
ATOM 2313 C CA . ARG A 1 298 ? -24.135 -8.627 39.440 1.00 73.25 298 ARG A CA 1
ATOM 2314 C C . ARG A 1 298 ? -24.533 -8.257 40.879 1.00 73.25 298 ARG A C 1
ATOM 2316 O O . ARG A 1 298 ? -24.002 -8.849 41.820 1.00 73.25 298 ARG A O 1
ATOM 2323 N N . PRO A 1 299 ? -25.499 -7.347 41.078 1.00 72.56 299 PRO A N 1
ATOM 2324 C CA . PRO A 1 299 ? -26.055 -7.097 42.402 1.00 72.56 299 PRO A CA 1
ATOM 2325 C C . PRO A 1 299 ? -26.659 -8.379 42.996 1.00 72.56 299 PRO A C 1
ATOM 2327 O O . PRO A 1 299 ? -27.345 -9.122 42.295 1.00 72.56 299 PRO A O 1
ATOM 2330 N N . GLY A 1 300 ? -26.423 -8.627 44.287 1.00 74.88 300 GLY A N 1
ATOM 2331 C CA . GLY A 1 300 ? -27.011 -9.763 45.015 1.00 74.88 300 GLY A CA 1
ATOM 2332 C C . GLY A 1 300 ? -26.189 -11.058 45.030 1.00 74.88 300 GLY A C 1
ATOM 2333 O O . GLY A 1 300 ? -26.693 -12.069 45.507 1.00 74.88 300 GLY A O 1
ATOM 2334 N N . VAL A 1 301 ? -24.940 -11.037 44.554 1.00 79.19 301 VAL A N 1
ATOM 2335 C CA . VAL A 1 301 ? -24.003 -12.176 44.635 1.00 79.19 301 VAL A CA 1
ATOM 2336 C C . VAL A 1 301 ? -23.623 -12.464 46.098 1.00 79.19 301 VAL A C 1
ATOM 2338 O O . VAL A 1 301 ? -23.352 -11.537 46.883 1.00 79.19 301 VAL A O 1
ATOM 2341 N N . SER A 1 302 ? -23.613 -13.744 46.490 1.00 81.44 302 SER A N 1
ATOM 2342 C CA . SER A 1 302 ? -23.314 -14.139 47.876 1.00 81.44 302 SER A CA 1
ATOM 2343 C C . SER A 1 302 ? -21.874 -13.762 48.275 1.00 81.44 302 SER A C 1
ATOM 2345 O O . SER A 1 302 ? -21.034 -13.510 47.408 1.00 81.44 302 SER A O 1
ATOM 2347 N N . PRO A 1 303 ? -21.541 -13.677 49.576 1.00 80.56 303 PRO A N 1
ATOM 2348 C CA . PRO A 1 303 ? -20.165 -13.442 50.019 1.00 80.56 303 PRO A CA 1
ATOM 2349 C C . PRO A 1 303 ? -19.171 -14.504 49.515 1.00 80.56 303 PRO A C 1
ATOM 2351 O O . PRO A 1 303 ? -18.048 -14.158 49.146 1.00 80.56 303 PRO A O 1
ATOM 2354 N N . GLU A 1 304 ? -19.576 -15.777 49.448 1.00 79.50 304 GLU A N 1
ATOM 2355 C CA . GLU A 1 304 ? -18.730 -16.864 48.936 1.00 79.50 304 GLU A CA 1
ATOM 2356 C C . GLU A 1 304 ? -18.502 -16.742 47.425 1.00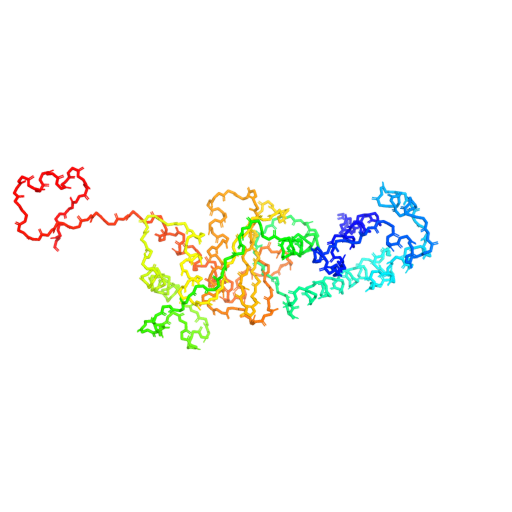 79.50 304 GLU A C 1
ATOM 2358 O O . GLU A 1 304 ? -17.370 -16.854 46.949 1.00 79.50 304 GLU A O 1
ATOM 2363 N N . GLU A 1 305 ? -19.558 -16.443 46.667 1.00 75.75 305 GLU A N 1
ATOM 2364 C CA . GLU A 1 305 ? -19.471 -16.211 45.223 1.00 75.75 305 GLU A CA 1
ATOM 2365 C C . GLU A 1 305 ? -18.642 -14.961 44.898 1.00 75.75 305 GLU A C 1
ATOM 2367 O O . GLU A 1 305 ? -17.906 -14.951 43.911 1.00 75.75 305 GLU A O 1
ATOM 2372 N N . ARG A 1 306 ? -18.679 -13.936 45.761 1.00 79.56 306 ARG A N 1
ATOM 2373 C CA . ARG A 1 306 ? -17.810 -12.750 45.682 1.00 79.56 306 ARG A CA 1
ATOM 2374 C C . ARG A 1 306 ? -16.337 -13.104 45.836 1.00 79.56 306 ARG A C 1
ATOM 2376 O O . ARG A 1 306 ? -15.513 -12.609 45.071 1.00 79.56 306 ARG A O 1
ATOM 2383 N N . GLY A 1 307 ? -16.009 -13.978 46.787 1.00 71.94 307 GLY A N 1
ATOM 2384 C CA . GLY A 1 307 ? -14.640 -14.456 46.992 1.00 71.94 307 GLY A CA 1
ATOM 2385 C C . GLY A 1 307 ? -14.101 -15.221 45.780 1.00 71.94 307 GLY A C 1
ATOM 2386 O O . GLY A 1 307 ? -12.974 -14.983 45.345 1.00 71.94 307 GLY A O 1
ATOM 2387 N N . ILE A 1 308 ? -14.931 -16.083 45.185 1.00 73.25 308 ILE A N 1
ATOM 2388 C CA . ILE A 1 308 ? -14.586 -16.822 43.963 1.00 73.25 308 ILE A CA 1
ATOM 2389 C C . ILE A 1 308 ? -14.436 -15.856 42.782 1.00 73.25 308 ILE A C 1
ATOM 2391 O O . ILE A 1 308 ? -13.423 -15.883 42.091 1.00 73.25 308 ILE A O 1
ATOM 2395 N N . ALA A 1 309 ? -15.398 -14.961 42.564 1.00 71.69 309 ALA A N 1
ATOM 2396 C CA . ALA A 1 309 ? -15.380 -14.024 41.445 1.00 71.69 309 ALA A CA 1
ATOM 2397 C C . ALA A 1 309 ? -14.216 -13.019 41.525 1.00 71.69 309 ALA A C 1
ATOM 2399 O O . ALA A 1 309 ? -13.601 -12.712 40.501 1.00 71.69 309 ALA A O 1
ATOM 2400 N N . GLY A 1 310 ? -13.850 -12.571 42.730 1.00 69.31 310 GLY A N 1
ATOM 2401 C CA . GLY A 1 310 ? -12.667 -11.740 42.959 1.00 69.31 310 GLY A CA 1
ATOM 2402 C C . GLY A 1 310 ? -11.365 -12.442 42.559 1.00 69.31 310 GLY A C 1
ATOM 2403 O O . GLY A 1 310 ? -10.498 -11.821 41.943 1.00 69.31 310 GLY A O 1
ATOM 2404 N N . ALA A 1 311 ? -11.251 -13.755 42.795 1.00 70.69 311 ALA A N 1
ATOM 2405 C CA . ALA A 1 311 ? -10.107 -14.551 42.337 1.00 70.69 311 ALA A CA 1
ATOM 2406 C C . ALA A 1 311 ? -10.014 -14.654 40.799 1.00 70.69 311 ALA A C 1
ATOM 2408 O O . ALA A 1 311 ? -8.926 -14.859 40.262 1.00 70.69 311 ALA A O 1
ATOM 2409 N N . PHE A 1 312 ? -11.131 -14.456 40.088 1.00 64.62 312 PHE A N 1
ATOM 2410 C CA . PHE A 1 312 ? -11.203 -14.384 38.623 1.00 64.62 312 PHE A CA 1
ATOM 2411 C C . PHE A 1 312 ? -11.246 -12.942 38.080 1.00 64.62 312 PHE A C 1
ATOM 2413 O O . PHE A 1 312 ? -11.534 -12.738 36.900 1.00 64.62 312 PHE A O 1
ATOM 2420 N N . GLY A 1 313 ? -10.945 -11.937 38.912 1.00 61.25 313 GLY A N 1
ATOM 2421 C CA . GLY A 1 313 ? -10.805 -10.542 38.483 1.00 61.25 313 GLY A CA 1
ATOM 2422 C C . GLY A 1 313 ? -12.121 -9.787 38.271 1.00 61.25 313 GLY A C 1
ATOM 2423 O O . GLY A 1 313 ? -12.143 -8.814 37.515 1.00 61.25 313 GLY A O 1
ATOM 2424 N N . PHE A 1 314 ? -13.212 -10.222 38.905 1.00 75.81 314 PHE A N 1
ATOM 2425 C CA . PHE A 1 314 ? -14.454 -9.452 38.953 1.00 75.81 314 PHE A CA 1
ATOM 2426 C C . PHE A 1 314 ? -14.413 -8.415 40.086 1.00 75.81 314 PHE A C 1
ATOM 2428 O O . PHE A 1 314 ? -13.816 -8.661 41.134 1.00 75.81 314 PHE A O 1
ATOM 2435 N N . VAL A 1 315 ? -15.062 -7.267 39.886 1.00 77.44 315 VAL A N 1
ATOM 2436 C CA . VAL A 1 315 ? -15.165 -6.178 40.875 1.00 77.44 315 VAL A CA 1
ATOM 2437 C C . VAL A 1 315 ? -16.622 -5.788 41.095 1.00 77.44 315 VAL A C 1
ATOM 2439 O O . VAL A 1 315 ? -17.449 -5.954 40.198 1.00 77.44 315 VAL A O 1
ATOM 2442 N N . ASP A 1 316 ? -16.948 -5.267 42.277 1.00 73.94 316 ASP A N 1
ATOM 2443 C CA . ASP A 1 316 ? -18.269 -4.690 42.532 1.00 73.94 316 ASP A CA 1
ATOM 2444 C C . ASP A 1 316 ? -18.509 -3.497 41.586 1.00 73.94 316 ASP A C 1
ATOM 2446 O O . ASP A 1 316 ? -17.593 -2.722 41.301 1.00 73.94 316 ASP A O 1
ATOM 2450 N N . GLN A 1 317 ? -19.726 -3.379 41.048 1.00 66.56 317 GLN A N 1
ATOM 2451 C CA . GLN A 1 317 ? -20.118 -2.191 40.288 1.00 66.56 317 GLN A CA 1
ATOM 2452 C C . GLN A 1 317 ? -20.514 -1.089 41.280 1.00 66.56 317 GLN A C 1
ATOM 2454 O O . GLN A 1 317 ? -21.401 -1.323 42.100 1.00 66.56 317 GLN A O 1
ATOM 2459 N N . GLU A 1 318 ? -19.826 0.059 41.226 1.00 55.50 318 GLU A N 1
ATOM 2460 C CA . GLU A 1 318 ? -20.172 1.280 41.982 1.00 55.50 318 GLU A CA 1
ATOM 2461 C C . GLU A 1 318 ? -21.517 1.880 41.549 1.00 55.50 318 GLU A C 1
ATOM 2463 O O . GLU A 1 318 ? -21.818 1.863 40.330 1.00 55.50 318 GLU A O 1
#

Secondary structure (DSSP, 8-state):
--S-S-S--HHHHHHHHHHHSEEEETTTEEEEPPHHHHHHHHTS-HHHHHHHHTTPPPPHHHHHHHHHHHT--GGGGSS-HHHHHHHHHHHHHHHHHTTT-SEEEEE---------HHHHHHHHHHHHHSPPSS-----PPPPPSTT-TTTT-TT--S---HHHHHHHHHHHHHHTT--SS--HHHHHHHHHHHHTSEEEEEEE----SS--EEEEE-SSEEEEEEETT--HHHHHHHHHHHHHHHHHT-S-TTEEEEES---SSS-TTSSHHHHHHHHHHHHHHHHHTSPPPPEEEPTT--HHHHHHHHHTTEEE--

pLDDT: mean 72.85, std 18.52, range [27.3, 95.81]

InterPro domains:
  IPR010982 Lambda repressor-like, DNA-binding domain superfamily [G3DSA:1.10.260.40] (7-132)

Sequence (318 aa):
MTSAESIGSVTDRLNWLFDVVTVLDPATGRRPYTDAEVGEGVGVSQIKIALHRRGEPATPDLLSAVARFFGTDPAFFGSDPSAVAGAYEQVVQRALRDCGLDEHRLCRVFSPLPEPRWDQLRRVLVGLRAPSPLGEETPQAEPEARTRLRIWSSTLTGPMSAAQLEDLCRDVLAALDVRPPWDPIDLCKRLSAYRGRRIKVKGVDLGATTSIGHLVQQSRVDSIFYERTAPAPQRDLVIAHELIHLLRRHLDFGDALTCGADLGTENAYSDWREWEAEVGARILAGLARERPRPNGLRPGVSPEERGIAGAFGFVDQE

Foldseek 3Di:
DDPQPQLDALLVLLVLLQLQQWDQDPVPGTHGDQLCRLQVQLVHHSVVSVVVNVPDDDDLSSLCSSCVVSVFHSCCNPRDPVSVVVRLVVSLCVSLVVLLFNAEAEAADDDPDDNPPNLLSSQVSSVSRDDDPDDPDDQDDADDDDPLDDLDPPPLPDFDDLVVLLVSLVVLCVVLVHAALDALVVSQCSVCNSVVAHEAEDAIQSVDPALKWKWAAAPRYIYIYTHNPDDRLSSRLSSQLNVQCVSSVVDDHSYMYMYHDDDDDDDSPPDSSSVSSNSSSVSNSVRNHDDGDFAEDDPPQDPVSVVVSVVVRYDHDD

Radius of gyration: 24.7 Å; chains: 1; bounding box: 58×42×82 Å

Organism: NCBI:txid2492662